Protein AF-A0A4Q2VXV8-F1 (afdb_monomer)

pLDDT: mean 82.78, std 14.24, range [31.66, 98.5]

Radius of gyration: 20.27 Å; Cα contacts (8 Å, |Δi|>4): 472; chains: 1; bounding box: 59×53×44 Å

Nearest PDB structures (foldseek):
  9eto-assembly2_B  TM=6.816E-01  e=1.441E-10  Psilocybe cubensis
  2pup-assembly1_B  TM=4.880E-01  e=2.681E-06  Bacillus subtilis
  4ww5-assembly1_A  TM=6.107E-01  e=2.032E-04  Saccharomyces cerevisiae S288C
  6fuc-assembly1_A  TM=4.854E-01  e=1.548E-03  Streptomyces rimosus
  6fux-assembly1_A  TM=4.359E-01  e=7.290E-03  Streptomyces rimosus subsp. rimosus ATCC 10970

Foldseek 3Di:
DDDPDPPVVVVVQVVCPPHQQNFPDWAWDDDDPPDTDIDGHGPDDADDDDDDALLQVVLQVQLVVQADDDDPPAQFAEGEGAWHWGDADPVSRDTDTHDDPQKDFQLVLLVVQQAPPGPPVCLSVLLSLLLRQLLRLLVCQVVQVPVPVSQVSQQPPVVLVVVLLCVQQVVLLVLCVVCVVVCVVCNVVSVVVSVVQVVQVVVLVQWTWDLSQQASRQKMWHSDDRDTPDNTYIHRHDSSSTHTDHSLNNLLRHLLRLVCCCPVRVRCSSVSSNNSSDVNNPDDDPVSVVSSVSSNVSVVSD

Sequence (302 aa):
MASTHPDFDSKVQKALEGTKFQVSKLEKITGGSVNWIYKAELVRPLYNGEEETIEIESLKILSAVSSFSNQPSDTHNFVVRTPKFYHFDQDSSTQVLEFLSDGIHLKDYAIKNYGPPTPESFQPQCHELGKALGSWLRDFVAWSAQQIKHRELVAQNEFGQAVRHMLNYGWLHERTKEYPGILNDVEDILTQVEQLAASEKENTDELQIIHGDFWTGNVVLPNAAINEGTKIPVFVVDWEMTQLGLPSVDFGEMIAEMYALWLYKSIDAGLWMMEGFIEGYGHISEEIAFRTAIHVERILFA

Structure (mmCIF, N/CA/C/O backbone):
data_AF-A0A4Q2VXV8-F1
#
_entry.id   AF-A0A4Q2VXV8-F1
#
loop_
_atom_site.group_PDB
_atom_site.id
_atom_site.type_symbol
_atom_site.label_atom_id
_atom_site.label_alt_id
_atom_site.label_comp_id
_atom_site.label_asym_id
_atom_site.label_entity_id
_atom_site.label_seq_id
_atom_site.pdbx_PDB_ins_code
_atom_site.Cartn_x
_atom_site.Cartn_y
_atom_site.Cartn_z
_atom_site.occupancy
_atom_site.B_iso_or_equiv
_atom_site.auth_seq_id
_atom_site.auth_comp_id
_atom_site.auth_asym_id
_atom_site.auth_atom_id
_atom_site.pdbx_PDB_model_num
ATOM 1 N N . MET A 1 1 ? 1.354 -35.434 20.306 1.00 34.47 1 MET A N 1
ATOM 2 C CA . MET A 1 1 ? 0.412 -34.544 21.015 1.00 34.47 1 MET A CA 1
ATOM 3 C C . MET A 1 1 ? -0.484 -33.934 19.957 1.00 34.47 1 MET A C 1
ATOM 5 O O . MET A 1 1 ? 0.048 -33.353 19.023 1.00 34.47 1 MET A O 1
ATOM 9 N N . ALA A 1 2 ? -1.791 -34.186 20.022 1.00 31.66 2 ALA A N 1
ATOM 10 C CA . ALA A 1 2 ? -2.754 -33.623 19.079 1.00 31.66 2 ALA A CA 1
ATOM 11 C C . ALA A 1 2 ? -2.815 -32.103 19.283 1.00 31.66 2 ALA A C 1
ATOM 13 O O . ALA A 1 2 ? -2.932 -31.658 20.426 1.00 31.66 2 ALA A O 1
ATOM 14 N N . SER A 1 3 ? -2.672 -31.322 18.211 1.00 33.84 3 SER A N 1
ATOM 15 C CA . SER A 1 3 ? -2.774 -29.868 18.294 1.00 33.84 3 SER A CA 1
ATOM 16 C C . SER A 1 3 ? -4.220 -29.490 18.603 1.00 33.84 3 SER A C 1
ATOM 18 O O . SER A 1 3 ? -5.151 -29.784 17.858 1.00 33.84 3 SER A O 1
ATOM 20 N N . THR A 1 4 ? -4.423 -28.853 19.749 1.00 36.12 4 THR A N 1
ATOM 21 C CA . THR A 1 4 ? -5.674 -28.189 20.106 1.00 36.12 4 THR A CA 1
ATOM 22 C C . THR A 1 4 ? -5.738 -26.856 19.367 1.00 36.12 4 THR A C 1
ATOM 24 O O . THR A 1 4 ? -5.577 -25.802 19.977 1.00 36.12 4 THR A O 1
ATOM 27 N N . HIS A 1 5 ? -5.916 -26.884 18.046 1.00 47.00 5 HIS A N 1
ATOM 28 C CA . HIS A 1 5 ? -6.393 -25.692 17.351 1.00 47.00 5 HIS A CA 1
ATOM 29 C C . HIS A 1 5 ? -7.906 -25.604 17.574 1.00 47.00 5 HIS A C 1
ATOM 31 O O . HIS A 1 5 ? -8.607 -26.589 17.330 1.00 47.00 5 HIS A O 1
ATOM 37 N N . PRO A 1 6 ? -8.433 -24.474 18.076 1.00 54.84 6 PRO A N 1
ATOM 38 C CA . PRO A 1 6 ? -9.864 -24.220 18.039 1.00 54.84 6 PRO A CA 1
ATOM 39 C C . PRO A 1 6 ? -10.362 -24.393 16.601 1.00 54.84 6 PRO A C 1
ATOM 41 O O . PRO A 1 6 ? -9.722 -23.904 15.672 1.00 54.84 6 PRO A O 1
ATOM 44 N N . ASP A 1 7 ? -11.489 -25.076 16.416 1.00 71.81 7 ASP A N 1
ATOM 45 C CA . ASP A 1 7 ? -12.156 -25.175 15.115 1.00 71.81 7 ASP A CA 1
ATOM 46 C C . ASP A 1 7 ? -12.793 -23.815 14.778 1.00 71.81 7 ASP A C 1
ATOM 48 O O . ASP A 1 7 ? -13.968 -23.555 15.051 1.00 71.81 7 ASP A O 1
ATOM 52 N N . PHE A 1 8 ? -11.953 -22.888 14.312 1.00 69.50 8 PHE A N 1
ATOM 53 C CA . PHE A 1 8 ? -12.349 -21.537 13.926 1.00 69.50 8 PHE A CA 1
ATOM 54 C C . PHE A 1 8 ? -13.343 -21.566 12.764 1.00 69.50 8 PHE A C 1
ATOM 56 O O . PHE A 1 8 ? -14.277 -20.770 12.758 1.00 69.50 8 PHE A O 1
ATOM 63 N N . ASP A 1 9 ? -13.201 -22.524 11.849 1.00 73.06 9 ASP A N 1
ATOM 64 C CA . ASP A 1 9 ? -14.064 -22.660 10.679 1.00 73.06 9 ASP A CA 1
ATOM 65 C C . ASP A 1 9 ? -15.508 -22.989 11.121 1.00 73.06 9 ASP A C 1
ATOM 67 O O . ASP A 1 9 ? -16.458 -22.318 10.709 1.00 73.06 9 ASP A O 1
ATOM 71 N N . SER A 1 10 ? -15.684 -23.938 12.055 1.00 73.19 10 SER A N 1
ATOM 72 C CA . SER A 1 10 ? -17.001 -24.247 12.638 1.00 73.19 10 SER A CA 1
ATOM 73 C C . SER A 1 10 ? -17.584 -23.080 13.440 1.00 73.19 10 SER A C 1
ATOM 75 O O . SER A 1 10 ? -18.793 -22.845 13.392 1.00 73.19 10 SER A O 1
ATOM 77 N N . LYS A 1 11 ? -16.749 -22.309 14.151 1.00 75.81 11 LYS A N 1
ATOM 78 C CA . LYS A 1 11 ? -17.206 -21.119 14.889 1.00 75.81 11 LYS A CA 1
ATOM 79 C C . LYS A 1 11 ? -17.717 -20.024 13.960 1.00 75.81 11 LYS A C 1
ATOM 81 O O . LYS A 1 11 ? -18.783 -19.484 14.235 1.00 75.81 11 LYS A O 1
ATOM 86 N N . VAL A 1 12 ? -16.999 -19.731 12.875 1.00 72.94 12 VAL A N 1
ATOM 87 C CA . VAL A 1 12 ? -17.418 -18.737 11.877 1.00 72.94 12 VAL A CA 1
ATOM 88 C C . VAL A 1 12 ? -18.715 -19.187 11.214 1.00 72.94 12 VAL A C 1
ATOM 90 O O . VAL A 1 12 ? -19.680 -18.431 11.178 1.00 72.94 12 VAL A O 1
ATOM 93 N N . GLN A 1 13 ? -18.800 -20.443 10.768 1.00 75.94 13 GLN A N 1
ATOM 94 C CA . GLN A 1 13 ? -20.022 -20.947 10.143 1.00 75.94 13 GLN A CA 1
ATOM 95 C C . GLN A 1 13 ? -21.226 -20.883 11.093 1.00 75.94 13 GLN A C 1
ATOM 97 O O . GLN A 1 13 ? -22.297 -20.427 10.698 1.00 75.94 13 GLN A O 1
ATOM 102 N N . LYS A 1 14 ? -21.035 -21.258 12.361 1.00 78.38 14 LYS A N 1
ATOM 103 C CA . LYS A 1 14 ? -22.082 -21.197 13.384 1.00 78.38 14 LYS A CA 1
ATOM 104 C C . LYS A 1 14 ? -22.475 -19.766 13.761 1.00 78.38 14 LYS A C 1
ATOM 106 O O . LYS A 1 14 ? -23.643 -19.535 14.048 1.00 78.38 14 LYS A O 1
ATOM 111 N N . ALA A 1 15 ? -21.536 -18.819 13.758 1.00 73.38 15 ALA A N 1
ATOM 112 C CA . ALA A 1 15 ? -21.835 -17.403 13.979 1.00 73.38 15 ALA A CA 1
ATOM 113 C C . ALA A 1 15 ? -22.710 -16.829 12.853 1.00 73.38 15 ALA A C 1
ATOM 115 O O . ALA A 1 15 ? -23.581 -16.007 13.106 1.00 73.38 15 ALA A O 1
ATOM 116 N N . LEU A 1 16 ? -22.531 -17.313 11.620 1.00 72.00 16 LEU A N 1
ATOM 117 C CA . LEU A 1 16 ? -23.298 -16.856 10.461 1.00 72.00 16 LEU A CA 1
ATOM 118 C C . LEU A 1 16 ? -24.667 -17.555 10.332 1.00 72.00 16 LEU A C 1
ATOM 120 O O . LEU A 1 16 ? -25.572 -17.011 9.694 1.00 72.00 16 LEU A O 1
ATOM 124 N N . GLU A 1 17 ? -24.864 -18.734 10.929 1.00 79.25 17 GLU A N 1
ATOM 125 C CA . GLU A 1 17 ? -26.127 -19.484 10.880 1.00 79.25 17 GLU A CA 1
ATOM 126 C C . GLU A 1 17 ? -27.310 -18.715 11.490 1.00 79.25 17 GLU A C 1
ATOM 128 O O . GLU A 1 17 ? -27.251 -18.192 12.597 1.00 79.25 17 GLU A O 1
ATOM 133 N N . GLY A 1 18 ? -28.430 -18.658 10.760 1.00 69.25 18 GLY A N 1
ATOM 134 C CA . GLY A 1 18 ? -29.643 -17.963 11.207 1.00 69.25 18 GLY A CA 1
ATOM 135 C C . GLY A 1 18 ? -29.558 -16.432 11.174 1.00 69.25 18 GLY A C 1
ATOM 136 O O . GLY A 1 18 ? -30.573 -15.768 11.388 1.00 69.25 18 GLY A O 1
ATOM 137 N N . THR A 1 19 ? -28.391 -15.868 10.855 1.00 66.19 19 THR A N 1
ATOM 138 C CA . THR A 1 19 ? -28.212 -14.427 10.649 1.00 66.19 19 THR A CA 1
ATOM 139 C C . THR A 1 19 ? -28.609 -14.014 9.227 1.00 66.19 19 THR A C 1
ATOM 141 O O . THR A 1 19 ? -28.796 -14.844 8.331 1.00 66.19 19 THR A O 1
ATOM 144 N N . LYS A 1 20 ? -28.678 -12.700 8.971 1.00 62.00 20 LYS A N 1
ATOM 145 C CA . LYS A 1 20 ? -28.833 -12.163 7.606 1.00 62.00 20 LYS A CA 1
ATOM 146 C C . LYS A 1 20 ? -27.621 -12.457 6.695 1.00 62.00 20 LYS A C 1
ATOM 148 O O . LYS A 1 20 ? -27.738 -12.284 5.486 1.00 62.00 20 LYS A O 1
ATOM 153 N N . PHE A 1 21 ? -26.518 -12.963 7.257 1.00 64.38 21 PHE A N 1
ATOM 154 C CA . PHE A 1 21 ? -25.285 -13.389 6.580 1.00 64.38 21 PHE A CA 1
ATOM 155 C C . PHE A 1 21 ? -25.161 -14.901 6.455 1.00 64.38 21 PHE A C 1
ATOM 157 O O . PHE A 1 21 ? -24.075 -15.389 6.150 1.00 64.38 21 PHE A O 1
ATOM 164 N N . GLN A 1 22 ? -26.240 -15.651 6.703 1.00 75.88 22 GLN A N 1
ATOM 165 C CA . GLN A 1 22 ? -26.212 -17.098 6.560 1.00 75.88 22 GLN A CA 1
ATOM 166 C C . GLN A 1 22 ? -25.612 -17.479 5.209 1.00 75.88 22 GLN A C 1
ATOM 168 O O . GLN A 1 22 ? -26.055 -17.012 4.158 1.00 75.88 22 GLN A O 1
ATOM 173 N N . VAL A 1 23 ? -24.605 -18.342 5.264 1.00 75.25 23 VAL A N 1
ATOM 174 C CA . VAL A 1 23 ? -23.842 -18.774 4.100 1.00 75.25 23 VAL A CA 1
ATOM 175 C C . VAL A 1 23 ? -24.378 -20.100 3.574 1.00 75.25 23 VAL A C 1
ATOM 177 O O . VAL A 1 23 ? -24.632 -21.028 4.340 1.00 75.25 23 VAL A O 1
ATOM 180 N N . SER A 1 24 ? -24.558 -20.201 2.258 1.00 78.50 24 SER A N 1
ATOM 181 C CA . SER A 1 24 ? -24.770 -21.480 1.571 1.00 78.50 24 SER A CA 1
ATOM 182 C C . SER A 1 24 ? -23.451 -22.215 1.352 1.00 78.50 24 SER A C 1
ATOM 184 O O . SER A 1 24 ? -23.436 -23.441 1.258 1.00 78.50 24 SER A O 1
ATOM 186 N N . LYS A 1 25 ? -22.346 -21.464 1.275 1.00 78.19 25 LYS A N 1
ATOM 187 C CA . LYS A 1 25 ? -20.987 -21.980 1.132 1.00 78.19 25 LYS A CA 1
ATOM 188 C C . LYS A 1 25 ? -19.996 -21.024 1.799 1.00 78.19 25 LYS A C 1
ATOM 190 O O . LYS A 1 25 ? -20.081 -19.815 1.595 1.00 78.19 25 LYS A O 1
ATOM 195 N N . LEU A 1 26 ? -19.057 -21.580 2.561 1.00 79.69 26 LEU A N 1
ATOM 196 C CA . LEU A 1 26 ? -17.935 -20.866 3.164 1.00 79.69 26 LEU A CA 1
ATOM 197 C C . LEU A 1 26 ? -16.642 -21.581 2.765 1.00 79.69 26 LEU A C 1
ATOM 199 O O . LEU A 1 26 ? -16.511 -22.784 2.974 1.00 79.69 26 LEU A O 1
ATOM 203 N N . GLU A 1 27 ? -15.709 -20.861 2.157 1.00 79.94 27 GLU A N 1
ATOM 204 C CA . GLU A 1 27 ? -14.441 -21.409 1.678 1.00 79.94 27 GLU A CA 1
ATOM 205 C C . GLU A 1 27 ? -13.291 -20.564 2.219 1.00 79.94 27 GLU A C 1
ATOM 207 O O . GLU A 1 27 ? -13.224 -19.363 1.970 1.00 79.94 27 GLU A O 1
ATOM 212 N N . LYS A 1 28 ? -12.395 -21.174 2.993 1.00 78.62 28 LYS A N 1
ATOM 213 C CA . LYS A 1 28 ? -11.234 -20.486 3.557 1.00 78.62 28 LYS A CA 1
ATOM 214 C C . LYS A 1 28 ? -10.254 -20.123 2.442 1.00 78.62 28 LYS A C 1
ATOM 216 O O . LYS A 1 28 ? -9.806 -21.008 1.720 1.00 78.62 28 LYS A O 1
ATOM 221 N N . ILE A 1 29 ? -9.923 -18.839 2.320 1.00 72.88 29 ILE A N 1
ATOM 222 C CA . ILE A 1 29 ? -8.944 -18.342 1.344 1.00 72.88 29 ILE A CA 1
ATOM 223 C C . ILE A 1 29 ? -7.555 -18.336 1.988 1.00 72.88 29 ILE A C 1
ATOM 225 O O . ILE A 1 29 ? -6.630 -18.953 1.466 1.00 72.88 29 ILE A O 1
ATOM 229 N N . THR A 1 30 ? -7.406 -17.671 3.138 1.00 70.00 30 THR A N 1
ATOM 230 C CA . THR A 1 30 ? -6.129 -17.576 3.864 1.00 70.00 30 THR A CA 1
ATOM 231 C C . THR A 1 30 ? -6.349 -17.614 5.380 1.00 70.00 30 THR A C 1
ATOM 233 O O . THR A 1 30 ? -7.447 -17.365 5.885 1.00 70.00 30 THR A O 1
ATOM 236 N N . GLY A 1 31 ? -5.292 -17.943 6.121 1.00 54.56 31 GLY A N 1
ATOM 237 C CA . GLY A 1 31 ? -5.170 -17.645 7.544 1.00 54.56 31 GLY A CA 1
ATOM 238 C C . GLY A 1 31 ? -3.823 -16.986 7.771 1.00 54.56 31 GLY A C 1
ATOM 239 O O . GLY A 1 31 ? -2.809 -17.680 7.723 1.00 54.56 31 GLY A O 1
ATOM 240 N N . GLY A 1 32 ? -3.817 -15.665 7.924 1.00 53.28 32 GLY A N 1
ATOM 241 C CA . GLY A 1 32 ? -2.618 -14.895 8.226 1.00 53.28 32 GLY A CA 1
ATOM 242 C C . GLY A 1 32 ? -2.211 -15.020 9.694 1.00 53.28 32 GLY A C 1
ATOM 243 O O . GLY A 1 32 ? -2.718 -15.857 10.442 1.00 53.28 32 GLY A O 1
ATOM 244 N N . SER A 1 33 ? -1.290 -14.154 10.111 1.00 51.84 33 SER A N 1
ATOM 245 C CA . SER A 1 33 ? -0.789 -14.086 11.490 1.00 51.84 33 SER A CA 1
ATOM 246 C C . SER A 1 33 ? -1.844 -13.581 12.484 1.00 51.84 33 SER A C 1
ATOM 248 O O . SER A 1 33 ? -1.764 -13.906 13.667 1.00 51.84 33 SER A O 1
ATOM 250 N N . VAL A 1 34 ? -2.809 -12.783 12.003 1.00 49.50 34 VAL A N 1
ATOM 251 C CA . VAL A 1 34 ? -3.790 -12.052 12.826 1.00 49.50 34 VAL A CA 1
ATOM 252 C C . VAL A 1 34 ? -5.238 -12.341 12.399 1.00 49.50 34 VAL A C 1
ATOM 254 O O . VAL A 1 34 ? -6.077 -12.569 13.266 1.00 49.50 34 VAL A O 1
ATOM 257 N N . ASN A 1 35 ? -5.516 -12.445 11.089 1.00 60.22 35 ASN A N 1
ATOM 258 C CA . ASN A 1 35 ? -6.872 -12.617 10.544 1.00 60.22 35 ASN A CA 1
ATOM 259 C C . ASN A 1 35 ? -7.031 -13.874 9.667 1.00 60.22 35 ASN A C 1
ATOM 261 O O . ASN A 1 35 ? -6.089 -14.340 9.020 1.00 60.22 35 ASN A O 1
ATOM 265 N N . TRP A 1 36 ? -8.260 -14.401 9.596 1.00 68.25 36 TRP A N 1
ATOM 266 C CA . TRP A 1 36 ? -8.659 -15.454 8.653 1.00 68.25 36 TRP A CA 1
ATOM 267 C C . TRP A 1 36 ? -9.650 -14.906 7.633 1.00 68.25 36 TRP A C 1
ATOM 269 O O . TRP A 1 36 ? -10.662 -14.318 8.005 1.00 68.25 36 TRP A O 1
ATOM 279 N N . ILE A 1 37 ? -9.385 -15.154 6.351 1.00 72.50 37 ILE A N 1
ATOM 280 C CA . ILE A 1 37 ? -10.209 -14.656 5.249 1.00 72.50 37 ILE A CA 1
ATOM 281 C C . ILE A 1 37 ? -10.991 -15.820 4.646 1.00 72.50 37 ILE A C 1
ATOM 283 O O . ILE A 1 37 ? -10.417 -16.845 4.267 1.00 72.50 37 ILE A O 1
ATOM 287 N N . TYR A 1 38 ? -12.304 -15.638 4.505 1.00 74.75 38 TYR A N 1
ATOM 288 C CA . TYR A 1 38 ? -13.206 -16.612 3.898 1.00 74.75 38 TYR A CA 1
ATOM 289 C C . TYR A 1 38 ? -13.957 -15.997 2.719 1.00 74.75 38 TYR A C 1
ATOM 291 O O . TYR A 1 38 ? -14.408 -14.854 2.767 1.00 74.75 38 TYR A O 1
ATOM 299 N N . LYS A 1 39 ? -14.159 -16.794 1.673 1.00 75.00 39 LYS A N 1
ATOM 300 C CA . LYS A 1 39 ? -15.150 -16.548 0.632 1.00 75.00 39 LYS A CA 1
ATOM 301 C C . LYS A 1 39 ? -16.495 -17.075 1.114 1.00 75.00 39 LYS A C 1
ATOM 303 O O . LYS A 1 39 ? -16.637 -18.272 1.362 1.00 75.00 39 LYS A O 1
ATOM 308 N N . ALA A 1 40 ? -17.479 -16.193 1.209 1.00 73.94 40 ALA A N 1
ATOM 309 C CA . ALA A 1 40 ? -18.835 -16.528 1.617 1.00 73.94 40 ALA A CA 1
ATOM 310 C C . ALA A 1 40 ? -19.816 -16.342 0.451 1.00 73.94 40 ALA A C 1
ATOM 312 O O . ALA A 1 40 ? -19.850 -15.288 -0.182 1.00 73.94 40 ALA A O 1
ATOM 313 N N . GLU A 1 41 ? -20.646 -17.349 0.189 1.00 73.38 41 GLU A N 1
ATOM 314 C CA . GLU A 1 41 ? -21.837 -17.218 -0.654 1.00 73.38 41 GLU A CA 1
ATOM 315 C C . GLU A 1 41 ? -23.051 -17.077 0.262 1.00 73.38 41 GLU A C 1
ATOM 317 O O . GLU A 1 41 ? -23.371 -17.998 1.015 1.00 73.38 41 GLU A O 1
ATOM 322 N N . LEU A 1 42 ? -23.704 -15.914 0.243 1.00 69.31 42 LEU A N 1
ATOM 323 C CA . LEU A 1 42 ? -24.839 -15.629 1.121 1.00 69.31 42 LEU A CA 1
ATOM 324 C C . LEU A 1 42 ? -26.129 -16.272 0.598 1.00 69.31 42 LEU A C 1
ATOM 326 O O . LEU A 1 42 ? -26.429 -16.220 -0.593 1.00 69.31 42 LEU A O 1
ATOM 330 N N . VAL A 1 43 ? -26.953 -16.788 1.512 1.00 70.81 43 VAL A N 1
ATOM 331 C CA . VAL A 1 43 ? -28.297 -17.312 1.215 1.00 70.81 43 VAL A CA 1
ATOM 332 C C . VAL A 1 43 ? -29.262 -16.188 0.803 1.00 70.81 43 VAL A C 1
ATOM 334 O O . VAL A 1 43 ? -30.214 -16.436 0.061 1.00 70.81 43 VAL A O 1
ATOM 337 N N . ARG A 1 44 ? -29.047 -14.944 1.266 1.00 63.88 44 ARG A N 1
ATOM 338 C CA . ARG A 1 44 ? -29.853 -13.756 0.919 1.00 63.88 44 ARG A CA 1
ATOM 339 C C . ARG A 1 44 ? -28.961 -12.515 0.707 1.00 63.88 44 ARG A C 1
ATOM 341 O O . ARG A 1 44 ? -28.004 -12.349 1.456 1.00 63.88 44 ARG A O 1
ATOM 348 N N . PRO A 1 45 ? -29.265 -11.629 -0.264 1.00 52.00 45 PRO A N 1
ATOM 349 C CA . PRO A 1 45 ? -28.553 -10.360 -0.444 1.00 52.00 45 PRO A CA 1
ATOM 350 C C . PRO A 1 45 ? -28.864 -9.349 0.678 1.00 52.00 45 PRO A C 1
ATOM 352 O O . PRO A 1 45 ? -29.959 -9.349 1.242 1.00 52.00 45 PRO A O 1
ATOM 355 N N . LEU A 1 46 ? -27.886 -8.498 1.002 1.00 54.19 46 LEU A N 1
ATOM 356 C CA . LEU A 1 46 ? -27.852 -7.680 2.222 1.00 54.19 46 LEU A CA 1
ATOM 357 C C . LEU A 1 46 ? -28.505 -6.295 2.081 1.00 54.19 46 LEU A C 1
ATOM 359 O O . LEU A 1 46 ? -28.455 -5.680 1.019 1.00 54.19 46 LEU A O 1
ATOM 363 N N . TYR A 1 47 ? -29.043 -5.792 3.201 1.00 44.75 47 TYR A N 1
ATOM 364 C CA . TYR A 1 47 ? -29.395 -4.385 3.438 1.00 44.75 47 TYR A CA 1
ATOM 365 C C . TYR A 1 47 ? -28.809 -3.915 4.786 1.00 44.75 47 TYR A C 1
ATOM 367 O O . TYR A 1 47 ? -28.791 -4.669 5.765 1.00 44.75 47 TYR A O 1
ATOM 375 N N . ASN A 1 48 ? -28.309 -2.676 4.793 1.00 41.88 48 ASN A N 1
ATOM 376 C CA . ASN A 1 48 ? -27.364 -2.119 5.770 1.00 41.88 48 ASN A CA 1
ATOM 377 C C . ASN A 1 48 ? -27.934 -1.881 7.182 1.00 41.88 48 ASN A C 1
ATOM 379 O O . ASN A 1 48 ? -29.099 -1.516 7.333 1.00 41.88 48 ASN A O 1
ATOM 383 N N . GLY A 1 49 ? -27.050 -1.981 8.186 1.00 38.94 49 GLY A N 1
ATOM 384 C CA . GLY A 1 49 ? -27.196 -1.378 9.521 1.00 38.94 49 GLY A CA 1
ATOM 385 C C . GLY A 1 49 ? -26.668 -2.260 10.660 1.00 38.94 49 GLY A C 1
ATOM 386 O O . GLY A 1 49 ? -27.171 -3.378 10.808 1.00 38.94 49 GLY A O 1
ATOM 387 N N . GLU A 1 50 ? -25.630 -1.795 11.374 1.00 38.12 50 GLU A N 1
ATOM 388 C CA . GLU A 1 50 ? -25.561 -1.488 12.829 1.00 38.12 50 GLU A CA 1
ATOM 389 C C . GLU A 1 50 ? -24.158 -0.909 13.198 1.00 38.12 50 GLU A C 1
ATOM 391 O O . GLU A 1 50 ? -23.407 -0.589 12.275 1.00 38.12 50 GLU A O 1
ATOM 396 N N . GLU A 1 51 ? -23.890 -0.610 14.482 1.00 42.88 51 GLU A N 1
ATOM 397 C CA . GLU A 1 51 ? -22.761 0.186 15.045 1.00 42.88 51 GLU A CA 1
ATOM 398 C C . GLU A 1 51 ? -21.468 -0.625 15.294 1.00 42.88 51 GLU A C 1
ATOM 400 O O . GLU A 1 51 ? -21.527 -1.809 15.616 1.00 42.88 51 GLU A O 1
ATOM 405 N N . GLU A 1 52 ? -20.293 -0.002 15.102 1.00 50.44 52 GLU A N 1
ATOM 406 C CA . GLU A 1 52 ? -19.076 -0.710 14.662 1.00 50.44 52 GLU A CA 1
ATOM 407 C C . GLU A 1 52 ? -17.738 -0.127 15.201 1.00 50.44 52 GLU A C 1
ATOM 409 O O . GLU A 1 52 ? -17.677 0.976 15.741 1.00 50.44 52 GLU A O 1
ATOM 414 N N . THR A 1 53 ? -16.646 -0.894 15.065 1.00 60.72 53 THR A N 1
ATOM 415 C CA . THR A 1 53 ? -15.250 -0.531 15.407 1.00 60.72 53 THR A CA 1
ATOM 416 C C . THR A 1 53 ? -14.590 0.431 14.391 1.00 60.72 53 THR A C 1
ATOM 418 O O . THR A 1 53 ? -15.107 0.667 13.299 1.00 60.72 53 THR A O 1
ATOM 421 N N . ILE A 1 54 ? -13.424 1.000 14.743 1.00 58.81 54 ILE A N 1
ATOM 422 C CA . ILE A 1 54 ? -12.749 2.104 14.016 1.00 58.81 54 ILE A CA 1
ATOM 423 C C . ILE A 1 54 ? -12.381 1.766 12.560 1.00 58.81 54 ILE A C 1
ATOM 425 O O . ILE A 1 54 ? -12.586 2.593 11.664 1.00 58.81 54 ILE A O 1
ATOM 429 N N . GLU A 1 55 ? -11.845 0.567 12.312 1.00 68.25 55 GLU A N 1
ATOM 430 C CA . GLU A 1 55 ? -11.527 0.100 10.953 1.00 68.25 55 GLU A CA 1
ATOM 431 C C . GLU A 1 55 ? -12.779 0.121 10.070 1.00 68.25 55 GLU A C 1
ATOM 433 O O . GLU A 1 55 ? -12.753 0.537 8.914 1.00 68.25 55 GLU A O 1
ATOM 438 N 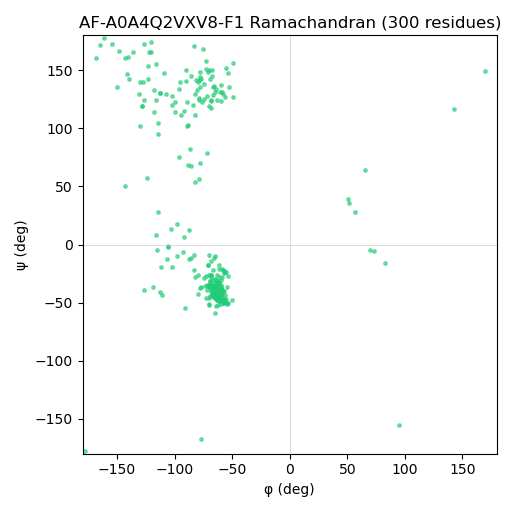N . ILE A 1 56 ? -13.910 -0.271 10.636 1.00 67.88 56 ILE A N 1
ATOM 439 C CA . ILE A 1 56 ? -15.113 -0.536 9.871 1.00 67.88 56 ILE A CA 1
ATOM 440 C C . ILE A 1 56 ? -15.840 0.748 9.518 1.00 67.88 56 ILE A C 1
ATOM 442 O O . ILE A 1 56 ? -16.255 0.936 8.378 1.00 67.88 56 ILE A O 1
ATOM 446 N N . GLU A 1 57 ? -15.946 1.668 10.469 1.00 67.88 57 GLU A N 1
ATOM 447 C CA . GLU A 1 57 ? -16.472 2.996 10.186 1.00 67.88 57 GLU A CA 1
ATOM 448 C C . GLU A 1 57 ? -15.577 3.718 9.157 1.00 67.88 57 GLU A C 1
ATOM 450 O O . GLU A 1 57 ? -16.090 4.384 8.257 1.00 67.88 57 GLU A O 1
ATOM 455 N N . SER A 1 58 ? -14.256 3.481 9.168 1.00 69.06 58 SER A N 1
ATOM 456 C CA . SER A 1 58 ? -13.368 3.943 8.089 1.00 69.06 58 SER A CA 1
ATOM 457 C C . SER A 1 58 ? -13.722 3.306 6.739 1.00 69.06 58 SER A C 1
ATOM 459 O O . SER A 1 58 ? -13.888 4.017 5.746 1.00 69.06 58 SER A O 1
ATOM 461 N N . LEU A 1 59 ? -13.923 1.986 6.695 1.00 74.25 59 LEU A N 1
ATOM 462 C CA . LEU A 1 59 ? -14.328 1.255 5.490 1.00 74.25 59 LEU A CA 1
ATOM 463 C C . LEU A 1 59 ? -15.713 1.674 4.972 1.00 74.25 59 LEU A C 1
ATOM 465 O O . LEU A 1 59 ? -15.899 1.799 3.761 1.00 74.25 59 LEU A O 1
ATOM 469 N N . LYS A 1 60 ? -16.687 1.948 5.845 1.00 72.75 60 LYS A N 1
ATOM 470 C CA . LYS A 1 60 ? -18.005 2.495 5.480 1.00 72.75 60 LYS A CA 1
ATOM 471 C C . LYS A 1 60 ? -17.861 3.826 4.755 1.00 72.75 60 LYS A C 1
ATOM 473 O O . LYS A 1 60 ? -18.422 3.991 3.671 1.00 72.75 60 LYS A O 1
ATOM 478 N N . ILE A 1 61 ? -17.094 4.756 5.324 1.00 74.00 61 ILE A N 1
ATOM 479 C CA . ILE A 1 61 ? -16.892 6.085 4.737 1.00 74.00 61 ILE A CA 1
ATOM 480 C C . ILE A 1 61 ? -16.147 5.955 3.398 1.00 74.00 61 ILE A C 1
ATOM 482 O O . ILE A 1 61 ? -16.567 6.545 2.402 1.00 74.00 61 ILE A O 1
ATOM 486 N N . LEU A 1 62 ? -15.099 5.128 3.340 1.00 73.56 62 LEU A N 1
ATOM 487 C CA . LEU A 1 62 ? -14.300 4.920 2.130 1.00 73.56 62 LEU A CA 1
ATOM 488 C C . LEU A 1 62 ? -15.070 4.209 1.017 1.00 73.56 62 LEU A C 1
ATOM 490 O O . LEU A 1 62 ? -14.971 4.590 -0.145 1.00 73.56 62 LEU A O 1
ATOM 494 N N . SER A 1 63 ? -15.888 3.214 1.355 1.00 72.44 63 SER A N 1
ATOM 495 C CA . SER A 1 63 ? -16.696 2.472 0.381 1.00 72.44 63 SER A CA 1
ATOM 496 C C . SER A 1 63 ? -17.786 3.311 -0.290 1.00 72.44 63 SER A C 1
ATOM 498 O O . SER A 1 63 ? -18.235 2.970 -1.389 1.00 72.44 63 SER A O 1
ATOM 500 N N . ALA A 1 64 ? -18.205 4.416 0.337 1.00 69.12 64 ALA A N 1
ATOM 501 C CA . ALA A 1 64 ? -19.108 5.388 -0.272 1.00 69.12 64 ALA A CA 1
ATOM 502 C C . ALA A 1 64 ? -18.426 6.202 -1.389 1.00 69.12 64 ALA A C 1
ATOM 504 O O . ALA A 1 64 ? -19.112 6.777 -2.238 1.00 69.12 64 ALA A O 1
ATOM 505 N N . VAL A 1 65 ? -17.089 6.220 -1.431 1.00 72.56 65 VAL A N 1
ATOM 506 C CA . VAL A 1 65 ? -16.305 6.840 -2.499 1.00 72.56 65 VAL A CA 1
ATOM 507 C C . VAL A 1 65 ? -16.077 5.805 -3.602 1.00 72.56 65 VAL A C 1
ATOM 509 O O . VAL A 1 65 ? -15.257 4.899 -3.492 1.00 72.56 65 VAL A O 1
ATOM 512 N N . SER A 1 66 ? -16.830 5.922 -4.699 1.00 56.56 66 SER A N 1
ATOM 513 C CA . SER A 1 66 ? -16.837 4.921 -5.778 1.00 56.56 66 SER A CA 1
ATOM 514 C C . SER A 1 66 ? -15.486 4.720 -6.478 1.00 56.56 66 SER A C 1
ATOM 516 O O . SER A 1 66 ? -15.258 3.646 -7.032 1.00 56.56 66 SER A O 1
ATOM 518 N N . SER A 1 67 ? -14.644 5.757 -6.492 1.00 64.88 67 SER A N 1
ATOM 519 C CA . SER A 1 67 ? -13.253 5.805 -6.974 1.00 64.88 67 SER A CA 1
ATOM 520 C C . SER A 1 67 ? -12.812 7.270 -7.020 1.00 64.88 67 SER A C 1
ATOM 522 O O . SER A 1 67 ? -13.639 8.134 -7.331 1.00 64.88 67 SER A O 1
ATOM 524 N N . PHE A 1 68 ? -11.528 7.549 -6.811 1.00 66.88 68 PHE A N 1
ATOM 525 C CA . PHE A 1 68 ? -10.945 8.832 -7.218 1.00 66.88 68 PHE A CA 1
ATOM 526 C C . PHE A 1 68 ? -10.686 8.797 -8.738 1.00 66.88 68 PHE A C 1
ATOM 528 O O . PHE A 1 68 ? -10.493 7.723 -9.308 1.00 66.88 68 PHE A O 1
ATOM 535 N N . SER A 1 69 ? -10.860 9.919 -9.438 1.00 53.97 69 SER A N 1
ATOM 536 C CA . SER A 1 69 ? -10.988 9.938 -10.906 1.00 53.97 69 SER A CA 1
ATOM 537 C C . SER A 1 69 ? -9.715 9.506 -11.640 1.00 53.97 69 SER A C 1
ATOM 539 O O . SER A 1 69 ? -8.633 10.000 -11.336 1.00 53.97 69 SER A O 1
ATOM 541 N N . ASN A 1 70 ? -9.870 8.679 -12.677 1.00 55.91 70 ASN A N 1
ATOM 542 C CA . ASN A 1 70 ? -8.783 8.317 -13.592 1.00 55.91 70 ASN A CA 1
ATOM 543 C C . ASN A 1 70 ? -8.406 9.477 -14.519 1.00 55.91 70 ASN A C 1
ATOM 545 O O . ASN A 1 70 ? -9.257 10.293 -14.889 1.00 55.91 70 ASN A O 1
ATOM 549 N N . GLN A 1 71 ? -7.141 9.512 -14.941 1.00 59.91 71 GLN A N 1
ATOM 550 C CA . GLN A 1 71 ? -6.674 10.482 -15.925 1.00 59.91 71 GLN A CA 1
ATOM 551 C C . GLN A 1 71 ? -7.177 10.103 -17.334 1.00 59.91 71 GLN A C 1
ATOM 553 O O . GLN A 1 71 ? -7.143 8.929 -17.699 1.00 59.91 71 GLN A O 1
ATOM 558 N N . PRO A 1 72 ? -7.638 11.062 -18.164 1.00 57.75 72 PRO A N 1
ATOM 559 C CA . PRO A 1 72 ? -8.251 10.765 -19.466 1.00 57.75 72 PRO A CA 1
ATOM 560 C C . PRO A 1 72 ? -7.321 10.148 -20.525 1.00 57.75 72 PRO A C 1
ATOM 562 O O . PRO A 1 72 ? -7.806 9.750 -21.581 1.00 57.75 72 PRO A O 1
ATOM 565 N N . SER A 1 73 ? -6.005 10.149 -20.297 1.00 67.31 73 SER A N 1
ATOM 566 C CA . SER A 1 73 ? -4.983 9.775 -21.285 1.00 67.31 73 SER A CA 1
ATOM 567 C C . SER A 1 73 ? -4.461 8.344 -21.168 1.00 67.31 73 SER A C 1
ATOM 569 O O . SER A 1 73 ? -3.722 7.924 -22.053 1.00 67.31 73 SER A O 1
ATOM 571 N N . ASP A 1 74 ? -4.792 7.624 -20.096 1.00 79.62 74 ASP A N 1
ATOM 572 C CA . ASP A 1 74 ? -4.213 6.306 -19.822 1.00 79.62 74 ASP A CA 1
ATOM 573 C C . ASP A 1 74 ? -4.899 5.220 -20.674 1.00 79.62 74 ASP A C 1
ATOM 575 O O . ASP A 1 74 ? -6.117 5.233 -20.884 1.00 79.62 74 ASP A O 1
ATOM 579 N N . THR A 1 75 ? -4.110 4.279 -21.195 1.00 81.25 75 THR A N 1
ATOM 580 C CA . THR A 1 75 ? -4.579 3.211 -22.100 1.00 81.25 75 THR A CA 1
ATOM 581 C C . THR A 1 75 ? -5.193 2.021 -21.353 1.00 81.25 75 THR A C 1
ATOM 583 O O . THR A 1 75 ? -6.107 1.356 -21.859 1.00 81.25 75 THR A O 1
ATOM 586 N N . HIS A 1 76 ? -4.752 1.788 -20.117 1.00 86.12 76 HIS A N 1
ATOM 587 C CA . HIS A 1 76 ? -5.264 0.802 -19.177 1.00 86.12 76 HIS A CA 1
ATOM 588 C C . HIS A 1 76 ? -6.140 1.497 -18.136 1.00 86.12 76 HIS A C 1
ATOM 590 O O . HIS A 1 76 ? -5.713 2.363 -17.375 1.00 86.12 76 HIS A O 1
ATOM 596 N N . ASN A 1 77 ? -7.406 1.093 -18.067 1.00 89.19 77 ASN A N 1
ATOM 597 C CA . ASN A 1 77 ? -8.391 1.736 -17.206 1.00 89.19 77 ASN A CA 1
ATOM 598 C C . ASN A 1 77 ? -8.393 1.098 -15.806 1.00 89.19 77 ASN A C 1
ATOM 600 O O . ASN A 1 77 ? -9.349 0.411 -15.425 1.00 89.19 77 ASN A O 1
ATOM 604 N N . PHE A 1 78 ? -7.307 1.294 -15.053 1.00 93.69 78 PHE A N 1
ATOM 605 C CA . PHE A 1 78 ? -7.213 0.877 -13.651 1.00 93.69 78 PHE A CA 1
ATOM 606 C C . PHE A 1 78 ? -8.145 1.715 -12.785 1.00 93.69 78 PHE A C 1
ATOM 608 O O . PHE A 1 78 ? -8.058 2.932 -12.783 1.00 93.69 78 PHE A O 1
ATOM 615 N N . VAL A 1 79 ? -9.042 1.084 -12.033 1.00 93.25 79 VAL A N 1
ATOM 616 C CA . VAL A 1 79 ? -9.965 1.779 -11.127 1.00 93.25 79 VAL A CA 1
ATOM 617 C C . VAL A 1 79 ? -9.626 1.385 -9.702 1.00 93.25 79 VAL A C 1
ATOM 619 O O . VAL A 1 79 ? -10.086 0.347 -9.219 1.00 93.25 79 VAL A O 1
ATOM 622 N N . VAL A 1 80 ? -8.809 2.222 -9.062 1.00 95.38 80 VAL A N 1
ATOM 623 C CA . VAL A 1 80 ? -8.351 2.034 -7.684 1.00 95.38 80 VAL A CA 1
ATOM 624 C C . VAL A 1 80 ? -9.409 2.539 -6.704 1.00 95.38 80 VAL A C 1
ATOM 626 O O . VAL A 1 80 ? -9.924 3.652 -6.846 1.00 95.38 80 VAL A O 1
ATOM 629 N N . ARG A 1 81 ? -9.765 1.709 -5.720 1.00 93.81 81 ARG A N 1
ATOM 630 C CA . ARG A 1 81 ? -10.714 2.045 -4.647 1.00 93.81 81 ARG A CA 1
ATOM 631 C C . ARG A 1 81 ? -10.627 1.057 -3.489 1.00 93.81 81 ARG A C 1
ATOM 633 O O . ARG A 1 81 ? -10.050 -0.012 -3.623 1.00 93.81 81 ARG A O 1
ATOM 640 N N . THR A 1 82 ? -11.304 1.356 -2.393 1.00 91.69 82 THR A N 1
ATOM 641 C CA . THR A 1 82 ? -11.576 0.378 -1.332 1.00 91.69 82 THR A CA 1
ATOM 642 C C . THR A 1 82 ? -12.730 -0.561 -1.753 1.00 91.69 82 THR A C 1
ATOM 644 O O . THR A 1 82 ? -13.621 -0.138 -2.510 1.00 91.69 82 THR A O 1
ATOM 647 N N . PRO A 1 83 ? -12.749 -1.841 -1.322 1.00 90.69 83 PRO A N 1
ATOM 648 C CA . PRO A 1 83 ? -13.912 -2.717 -1.478 1.00 90.69 83 PRO A CA 1
ATOM 649 C C . PRO A 1 83 ? -15.174 -2.105 -0.869 1.00 90.69 83 PRO A C 1
ATOM 651 O O . PRO A 1 83 ? -15.103 -1.360 0.110 1.00 90.69 83 PRO A O 1
ATOM 654 N N . LYS A 1 84 ? -16.356 -2.445 -1.398 1.00 85.00 84 LYS A N 1
ATOM 655 C CA . LYS A 1 84 ? -17.593 -2.054 -0.715 1.00 85.00 84 LYS A CA 1
ATOM 656 C C . LYS A 1 84 ? -17.697 -2.751 0.631 1.00 85.00 84 LYS A C 1
ATOM 658 O O . LYS A 1 84 ? -17.559 -3.968 0.708 1.00 85.00 84 LYS A O 1
ATOM 663 N N . PHE A 1 85 ? -17.999 -1.986 1.666 1.00 83.00 85 PHE A N 1
ATOM 664 C CA . PHE A 1 85 ? -18.345 -2.537 2.959 1.00 83.00 85 PHE A CA 1
ATOM 665 C C . PHE A 1 85 ? -19.815 -2.973 2.964 1.00 83.00 85 PHE A C 1
ATOM 667 O O . PHE A 1 85 ? -20.683 -2.217 2.519 1.00 83.00 85 PHE A O 1
ATOM 674 N N . TYR A 1 86 ? -20.104 -4.181 3.451 1.00 76.50 86 TYR A N 1
ATOM 675 C CA . TYR A 1 86 ? -21.477 -4.676 3.559 1.00 76.50 86 TYR A CA 1
ATOM 676 C C . TYR A 1 86 ? -21.958 -4.798 5.002 1.00 76.50 86 TYR A C 1
ATOM 678 O O . TYR A 1 86 ? -23.109 -4.451 5.279 1.00 76.50 86 TYR A O 1
ATOM 686 N N . HIS A 1 87 ? -21.126 -5.320 5.907 1.00 75.62 87 HIS A N 1
ATOM 687 C CA . HIS A 1 87 ? -21.500 -5.499 7.309 1.00 75.62 87 HIS A CA 1
ATOM 688 C C . HIS A 1 87 ? -20.325 -5.837 8.220 1.00 75.62 87 HIS A C 1
ATOM 690 O O . HIS A 1 87 ? -19.319 -6.380 7.770 1.00 75.62 87 HIS A O 1
ATOM 696 N N . PHE A 1 88 ? -20.525 -5.612 9.514 1.00 75.44 88 PHE A N 1
ATOM 697 C CA . PHE A 1 88 ? -19.720 -6.169 10.574 1.00 75.44 88 PHE A CA 1
ATOM 698 C C . PHE A 1 88 ? -20.576 -6.798 11.671 1.00 75.44 88 PHE A C 1
ATOM 700 O O . PHE A 1 88 ? -21.487 -6.159 12.195 1.00 75.44 88 PHE A O 1
ATOM 707 N N . ASP A 1 89 ? -20.242 -8.035 12.023 1.00 71.12 89 ASP A N 1
ATOM 708 C CA . ASP A 1 89 ? -20.793 -8.729 13.179 1.00 71.12 89 ASP A CA 1
ATOM 709 C C . ASP A 1 89 ? -19.862 -8.540 14.383 1.00 71.12 89 ASP A C 1
ATOM 711 O O . ASP A 1 89 ? -18.750 -9.074 14.414 1.00 71.12 89 ASP A O 1
ATOM 715 N N . GLN A 1 90 ? -20.330 -7.783 15.374 1.00 68.31 90 GLN A N 1
ATOM 716 C CA . GLN A 1 90 ? -19.564 -7.426 16.566 1.00 68.31 90 GLN A CA 1
ATOM 717 C C . GLN A 1 90 ? -19.283 -8.620 17.482 1.00 68.31 90 GLN A C 1
ATOM 719 O O . GLN A 1 90 ? -18.209 -8.676 18.079 1.00 68.31 90 GLN A O 1
ATOM 724 N N . ASP A 1 91 ? -20.204 -9.581 17.587 1.00 65.94 91 ASP A N 1
ATOM 725 C CA . ASP A 1 91 ? -20.052 -10.714 18.510 1.00 65.94 91 ASP A CA 1
ATOM 726 C C . ASP A 1 91 ? -18.931 -11.659 18.064 1.00 65.94 91 ASP A C 1
ATOM 728 O O . ASP A 1 91 ? -18.257 -12.285 18.889 1.00 65.94 91 ASP A O 1
ATOM 732 N N . SER A 1 92 ? -18.727 -11.763 16.750 1.00 65.31 92 SER A N 1
ATOM 733 C CA . SER A 1 92 ? -17.692 -12.602 16.148 1.00 65.31 92 SER A CA 1
ATOM 734 C C . SER A 1 92 ? -16.494 -11.818 15.606 1.00 65.31 92 SER A C 1
ATOM 736 O O . SER A 1 92 ? -15.546 -12.439 15.124 1.00 65.31 92 SER A O 1
ATOM 738 N N . SER A 1 93 ? -16.519 -10.484 15.690 1.00 67.38 93 SER A N 1
ATOM 739 C CA . SER A 1 93 ? -15.571 -9.577 15.031 1.00 67.38 93 SER A CA 1
ATOM 740 C C . SER A 1 93 ? -15.400 -9.868 13.532 1.00 67.38 93 SER A C 1
ATOM 742 O O . SER A 1 93 ? -14.291 -9.812 13.002 1.00 67.38 93 SER A O 1
ATOM 744 N N . THR A 1 94 ? -16.490 -10.199 12.834 1.00 70.19 94 THR A N 1
ATOM 745 C CA . THR A 1 94 ? -16.448 -10.607 11.420 1.00 70.19 94 THR A CA 1
ATOM 746 C C . THR A 1 94 ? -16.834 -9.457 10.502 1.00 70.19 94 THR A C 1
ATOM 748 O O . THR A 1 94 ? -17.953 -8.955 10.571 1.00 70.19 94 THR A O 1
ATOM 751 N N . GLN A 1 95 ? -15.948 -9.092 9.574 1.00 78.25 95 GLN A N 1
ATOM 752 C CA . GLN A 1 95 ? -16.231 -8.116 8.520 1.00 78.25 95 GLN A CA 1
ATOM 753 C C . GLN A 1 95 ? -16.672 -8.800 7.221 1.00 78.25 95 GLN A C 1
ATOM 755 O O . GLN A 1 95 ? -16.113 -9.815 6.805 1.00 78.25 95 GLN A O 1
ATOM 760 N N . VAL A 1 96 ? -17.663 -8.214 6.551 1.00 78.38 96 VAL A N 1
ATOM 761 C CA . VAL A 1 96 ? -18.192 -8.655 5.258 1.00 78.38 96 VAL A CA 1
ATOM 762 C C . VAL A 1 96 ? -17.970 -7.545 4.236 1.00 78.38 96 VAL A C 1
ATOM 764 O O . VAL A 1 96 ? -18.573 -6.473 4.315 1.00 78.38 96 VAL A O 1
ATOM 767 N N . LEU A 1 97 ? -17.116 -7.827 3.253 1.00 85.00 97 LEU A N 1
ATOM 768 C CA . LEU A 1 97 ? -16.672 -6.886 2.225 1.00 85.00 97 LEU A CA 1
ATOM 769 C C . LEU A 1 97 ? -16.988 -7.396 0.816 1.00 85.00 97 LEU A C 1
ATOM 771 O O . LEU A 1 97 ? -17.279 -8.574 0.594 1.00 85.00 97 LEU A O 1
ATOM 775 N N . GLU A 1 98 ? -16.907 -6.499 -0.161 1.00 87.44 98 GLU A N 1
ATOM 776 C CA . GLU A 1 98 ? -16.928 -6.841 -1.574 1.00 87.44 98 GLU A CA 1
ATOM 777 C C . GLU A 1 98 ? -15.782 -7.773 -1.935 1.00 87.44 98 GLU A C 1
ATOM 779 O O . GLU A 1 98 ? -14.606 -7.458 -1.775 1.00 87.44 98 GLU A O 1
ATOM 784 N N . PHE A 1 99 ? -16.157 -8.916 -2.494 1.00 85.06 99 PHE A N 1
ATOM 785 C CA . PHE A 1 99 ? -15.218 -9.910 -2.964 1.00 85.06 99 PHE A CA 1
ATOM 786 C C . PHE A 1 99 ? -14.842 -9.652 -4.427 1.00 85.06 99 PHE A C 1
ATOM 788 O O . PHE A 1 99 ? -15.711 -9.650 -5.306 1.00 85.06 99 PHE A O 1
ATOM 795 N N . LEU A 1 100 ? -13.546 -9.489 -4.704 1.00 89.31 100 LEU A N 1
ATOM 796 C CA . LEU A 1 100 ? -13.033 -9.509 -6.071 1.00 89.31 100 LEU A CA 1
ATOM 797 C C . LEU A 1 100 ? -12.844 -10.962 -6.519 1.00 89.31 100 LEU A C 1
ATOM 799 O O . LEU A 1 100 ? -11.983 -11.676 -6.006 1.00 89.31 100 LEU A O 1
ATOM 803 N N . SER A 1 101 ? -13.661 -11.404 -7.477 1.00 86.81 101 SER A N 1
ATOM 804 C CA . SER A 1 101 ? -13.566 -12.768 -8.013 1.00 86.81 101 SER A CA 1
ATOM 805 C C . SER A 1 101 ? -12.229 -12.986 -8.716 1.00 86.81 101 SER A C 1
ATOM 807 O O . SER A 1 101 ? -11.801 -12.137 -9.493 1.00 86.81 101 SER A O 1
ATOM 809 N N . ASP A 1 102 ? -11.584 -14.117 -8.420 1.00 88.38 102 ASP A N 1
ATOM 810 C CA . ASP A 1 102 ? -10.235 -14.463 -8.881 1.00 88.38 102 ASP A CA 1
ATOM 811 C C . ASP A 1 102 ? -9.197 -13.362 -8.602 1.00 88.38 102 ASP A C 1
ATOM 813 O O . ASP A 1 102 ? -8.297 -13.129 -9.404 1.00 88.38 102 ASP A O 1
ATOM 817 N N . GLY A 1 103 ? -9.325 -12.658 -7.472 1.00 93.62 103 GLY A N 1
ATOM 818 C CA . GLY A 1 103 ? -8.355 -11.659 -7.033 1.00 93.62 103 GLY A CA 1
ATOM 819 C C . GLY A 1 103 ? -7.003 -12.265 -6.639 1.00 93.62 103 GLY A C 1
ATOM 820 O O . GLY A 1 103 ? -6.919 -13.401 -6.172 1.00 93.62 103 GLY A O 1
ATOM 821 N N . ILE A 1 104 ? -5.940 -11.488 -6.816 1.00 96.69 104 ILE A N 1
ATOM 822 C CA . ILE A 1 104 ? -4.577 -11.787 -6.372 1.00 96.69 104 ILE A CA 1
ATOM 823 C C . ILE A 1 104 ? -3.931 -10.498 -5.857 1.00 96.69 104 ILE A C 1
ATOM 825 O O . ILE A 1 104 ? -4.225 -9.416 -6.366 1.00 96.69 104 ILE A O 1
ATOM 829 N N . HIS A 1 105 ? -3.071 -10.604 -4.846 1.00 97.12 105 HIS A N 1
ATOM 830 C CA . HIS A 1 105 ? -2.311 -9.465 -4.337 1.00 97.12 105 HIS A CA 1
ATOM 831 C C . HIS A 1 105 ? -1.298 -8.980 -5.384 1.00 97.12 105 HIS A C 1
ATOM 833 O O . HIS A 1 105 ? -0.731 -9.786 -6.124 1.00 97.12 105 HIS A O 1
ATOM 839 N N . LEU A 1 106 ? -1.047 -7.672 -5.462 1.00 98.06 106 LEU A N 1
ATOM 840 C CA . LEU A 1 106 ? -0.177 -7.069 -6.475 1.00 98.06 106 LEU A CA 1
ATOM 841 C C . LEU A 1 106 ? 1.245 -7.631 -6.415 1.00 98.06 106 LEU A C 1
ATOM 843 O O . LEU A 1 106 ? 1.828 -7.923 -7.460 1.00 98.06 106 LEU A O 1
ATOM 847 N N . LYS A 1 107 ? 1.775 -7.862 -5.210 1.00 96.75 107 LYS A N 1
ATOM 848 C CA . LYS A 1 107 ? 3.071 -8.527 -5.010 1.00 96.75 107 LYS A CA 1
ATOM 849 C C . LYS A 1 107 ? 3.130 -9.885 -5.712 1.00 96.75 107 LYS A C 1
ATOM 851 O O . LYS A 1 107 ? 4.036 -10.144 -6.505 1.00 96.75 107 LYS A O 1
ATOM 856 N N . ASP A 1 108 ? 2.129 -10.726 -5.467 1.00 96.94 108 ASP A N 1
ATOM 857 C CA . ASP A 1 108 ? 2.049 -12.068 -6.041 1.00 96.94 108 ASP A CA 1
ATOM 858 C C . ASP A 1 108 ? 1.772 -12.025 -7.545 1.00 96.94 108 ASP A C 1
ATOM 860 O O . ASP A 1 108 ? 2.336 -12.816 -8.301 1.00 96.94 108 ASP A O 1
ATOM 864 N N . TYR A 1 109 ? 0.953 -11.074 -8.005 1.00 97.56 109 TYR A N 1
ATOM 865 C CA . TYR A 1 109 ? 0.720 -10.843 -9.427 1.00 97.56 109 TYR A CA 1
ATOM 866 C C . TYR A 1 109 ? 2.022 -10.490 -10.146 1.00 97.56 109 TYR A C 1
ATOM 868 O O . TYR A 1 109 ? 2.304 -11.063 -11.200 1.00 97.56 109 TYR A O 1
ATOM 876 N N . ALA A 1 110 ? 2.824 -9.582 -9.585 1.00 97.00 110 ALA A N 1
ATOM 877 C CA . ALA A 1 110 ? 4.093 -9.174 -10.171 1.00 97.00 110 ALA A CA 1
ATOM 878 C C . ALA A 1 110 ? 5.077 -10.349 -10.242 1.00 97.00 110 ALA A C 1
ATOM 880 O O . ALA A 1 110 ? 5.633 -10.619 -11.305 1.00 97.00 110 ALA A O 1
ATOM 881 N N . ILE A 1 111 ? 5.218 -11.112 -9.153 1.00 96.31 111 ILE A N 1
ATOM 882 C CA . ILE A 1 111 ? 6.073 -12.309 -9.113 1.00 96.31 111 ILE A CA 1
ATOM 883 C C . ILE A 1 111 ? 5.614 -13.358 -10.133 1.00 96.31 111 ILE A C 1
ATOM 885 O O . ILE A 1 111 ? 6.440 -13.973 -10.808 1.00 96.31 111 ILE A O 1
ATOM 889 N N . LYS A 1 112 ? 4.300 -13.560 -10.264 1.00 96.19 112 LYS A N 1
ATOM 890 C CA . LYS A 1 112 ? 3.719 -14.556 -11.166 1.00 96.19 112 LYS A CA 1
ATOM 891 C C . LYS A 1 112 ? 3.835 -14.169 -12.644 1.00 96.19 112 LYS A C 1
ATOM 893 O O . LYS A 1 112 ? 4.045 -15.055 -13.469 1.00 96.19 112 LYS A O 1
ATOM 898 N N . ASN A 1 113 ? 3.652 -12.892 -12.988 1.00 96.12 113 ASN A N 1
ATOM 899 C CA . ASN A 1 113 ? 3.430 -12.465 -14.377 1.00 96.12 113 ASN A CA 1
ATOM 900 C C . ASN A 1 113 ? 4.580 -11.645 -14.986 1.00 96.12 113 ASN A C 1
ATOM 902 O O . ASN A 1 113 ? 4.676 -11.581 -16.209 1.00 96.12 113 ASN A O 1
ATOM 906 N N . TYR A 1 114 ? 5.460 -11.047 -14.177 1.00 95.00 114 TYR A N 1
ATOM 907 C CA . TYR A 1 114 ? 6.525 -10.142 -14.638 1.00 95.00 114 TYR A CA 1
ATOM 908 C C . TYR A 1 114 ? 7.936 -10.690 -14.404 1.00 95.00 114 TYR A C 1
ATOM 910 O O . TYR A 1 114 ? 8.869 -9.914 -14.216 1.00 95.00 114 TYR A O 1
ATOM 918 N N . GLY A 1 115 ? 8.097 -12.017 -14.387 1.00 88.44 115 GLY A N 1
ATOM 919 C CA . GLY A 1 115 ? 9.361 -12.680 -14.045 1.00 88.44 115 GLY A CA 1
ATOM 920 C C . GLY A 1 115 ? 10.605 -12.134 -14.780 1.00 88.44 115 GLY A C 1
ATOM 921 O O . GLY A 1 115 ? 10.474 -11.560 -15.860 1.00 88.44 115 GLY A O 1
ATOM 922 N N . PRO A 1 116 ? 11.810 -12.318 -14.207 1.00 90.00 116 PRO A N 1
ATOM 923 C CA . PRO A 1 116 ? 13.040 -11.690 -14.689 1.00 90.00 116 PRO A CA 1
ATOM 924 C C . PRO A 1 116 ? 13.629 -12.359 -15.955 1.00 90.00 116 PRO A C 1
ATOM 926 O O . PRO A 1 116 ? 13.658 -13.593 -16.027 1.00 90.00 116 PRO A O 1
ATOM 929 N N . PRO A 1 117 ? 14.200 -11.587 -16.907 1.00 86.69 117 PRO A N 1
ATOM 930 C CA . PRO A 1 117 ? 14.042 -10.137 -17.044 1.00 86.69 117 PRO A CA 1
ATOM 931 C C . PRO A 1 117 ? 12.611 -9.812 -17.477 1.00 86.69 117 PRO A C 1
ATOM 933 O O . PRO A 1 117 ? 12.031 -10.541 -18.289 1.00 86.69 117 PRO A O 1
ATOM 936 N N . THR A 1 118 ? 12.042 -8.724 -16.961 1.00 95.88 118 THR A N 1
ATOM 937 C CA . THR A 1 118 ? 10.663 -8.388 -17.314 1.00 95.88 118 THR A CA 1
ATOM 938 C C . THR A 1 118 ? 10.617 -7.895 -18.768 1.00 95.88 118 THR A C 1
ATOM 940 O O . THR A 1 118 ? 11.356 -6.978 -19.121 1.00 95.88 118 THR A O 1
ATOM 943 N N . PRO A 1 119 ? 9.755 -8.451 -19.643 1.00 96.25 119 PRO A N 1
ATOM 944 C CA . PRO A 1 119 ? 9.600 -7.933 -21.001 1.00 96.25 119 PRO A CA 1
ATOM 945 C C . PRO A 1 119 ? 9.183 -6.454 -21.019 1.00 96.25 119 PRO A C 1
ATOM 947 O O . PRO A 1 119 ? 8.183 -6.094 -20.399 1.00 96.25 119 PRO A O 1
ATOM 950 N N . GLU A 1 120 ? 9.886 -5.614 -21.791 1.00 96.50 120 GLU A N 1
ATOM 951 C CA . GLU A 1 120 ? 9.590 -4.170 -21.935 1.00 96.50 120 GLU A CA 1
ATOM 952 C C . GLU A 1 120 ? 8.153 -3.884 -22.392 1.00 96.50 120 GLU A C 1
ATOM 954 O O . GLU A 1 120 ? 7.596 -2.833 -22.090 1.00 96.50 120 GLU A O 1
ATOM 959 N N . SER A 1 121 ? 7.499 -4.838 -23.063 1.00 95.38 121 SER A N 1
ATOM 960 C CA . SER A 1 121 ? 6.085 -4.725 -23.436 1.00 95.38 121 SER A CA 1
ATOM 961 C C . SER A 1 121 ? 5.148 -4.529 -22.238 1.00 95.38 121 SER A C 1
ATOM 963 O O . SER A 1 121 ? 4.036 -4.050 -22.425 1.00 95.38 121 SER A O 1
ATOM 965 N N . PHE A 1 122 ? 5.565 -4.898 -21.021 1.00 96.50 122 PHE A N 1
ATOM 966 C CA . PHE A 1 122 ? 4.787 -4.659 -19.804 1.00 96.50 122 PHE A CA 1
ATOM 967 C C . PHE A 1 122 ? 5.013 -3.272 -19.191 1.00 96.50 122 PHE A C 1
ATOM 969 O O . PHE A 1 122 ? 4.241 -2.872 -18.321 1.00 96.50 122 PHE A O 1
ATOM 976 N N . GLN A 1 123 ? 6.019 -2.514 -19.635 1.00 96.88 123 GLN A N 1
ATOM 977 C CA . GLN A 1 123 ? 6.330 -1.205 -19.061 1.00 96.88 123 GLN A CA 1
ATOM 978 C C . GLN A 1 123 ? 5.132 -0.242 -19.061 1.00 96.88 123 GLN A C 1
ATOM 980 O O . GLN A 1 123 ? 4.857 0.310 -17.994 1.00 96.88 123 GLN A O 1
ATOM 985 N N . PRO A 1 124 ? 4.359 -0.072 -20.158 1.00 95.56 124 PRO A N 1
ATOM 986 C CA . PRO A 1 124 ? 3.229 0.859 -20.163 1.00 95.56 124 PRO A CA 1
ATOM 987 C C . PRO A 1 124 ? 2.172 0.523 -19.104 1.00 95.56 124 PRO A C 1
ATOM 989 O O . PRO A 1 124 ? 1.783 1.390 -18.327 1.00 95.56 124 PRO A O 1
ATOM 992 N N . GLN A 1 125 ? 1.759 -0.746 -19.006 1.00 95.56 125 GLN A N 1
ATOM 993 C CA . GLN A 1 125 ? 0.750 -1.161 -18.025 1.00 95.56 125 GLN A CA 1
ATOM 994 C C . GLN A 1 125 ? 1.257 -1.088 -16.579 1.00 95.56 125 GLN A C 1
ATOM 996 O O . GLN A 1 125 ? 0.490 -0.751 -15.681 1.00 95.56 125 GLN A O 1
ATOM 1001 N N . CYS A 1 126 ? 2.535 -1.395 -16.331 1.00 97.50 126 CYS A N 1
ATOM 1002 C CA . CYS A 1 126 ? 3.138 -1.276 -15.004 1.00 97.50 126 CYS A CA 1
ATOM 1003 C C . CYS A 1 126 ? 3.195 0.190 -14.571 1.00 97.50 126 CYS A C 1
ATOM 1005 O O . CYS A 1 126 ? 2.793 0.521 -13.457 1.00 97.50 126 CYS A O 1
ATOM 1007 N N . HIS A 1 127 ? 3.627 1.066 -15.474 1.00 97.50 127 HIS A N 1
ATOM 1008 C CA . HIS A 1 127 ? 3.683 2.497 -15.232 1.00 97.50 127 HIS A CA 1
ATOM 1009 C C . HIS A 1 127 ? 2.288 3.088 -14.971 1.00 97.50 127 HIS A C 1
ATOM 1011 O O . HIS A 1 127 ? 2.086 3.785 -13.979 1.00 97.50 127 HIS A O 1
ATOM 1017 N N . GLU A 1 128 ? 1.288 2.764 -15.795 1.00 96.25 128 GLU A N 1
ATOM 1018 C CA . GLU A 1 128 ? -0.089 3.240 -15.596 1.00 96.25 128 GLU A CA 1
ATOM 1019 C C . GLU A 1 128 ? -0.735 2.686 -14.311 1.00 96.25 128 GLU A C 1
ATOM 1021 O O . GLU A 1 128 ? -1.452 3.417 -13.627 1.00 96.25 128 GLU A O 1
ATOM 1026 N N . LEU A 1 129 ? -0.441 1.439 -13.915 1.00 97.12 129 LEU A N 1
ATOM 1027 C CA . LEU A 1 129 ? -0.887 0.893 -12.626 1.00 97.12 129 LEU A CA 1
ATOM 1028 C C . LEU A 1 129 ? -0.289 1.670 -11.449 1.00 97.12 129 LEU A C 1
ATOM 1030 O O . LEU A 1 129 ? -1.014 2.061 -10.532 1.00 97.12 129 LEU A O 1
ATOM 1034 N N . GLY A 1 130 ? 1.024 1.914 -11.490 1.00 97.88 130 GLY A N 1
ATOM 1035 C CA . GLY A 1 130 ? 1.711 2.752 -10.513 1.00 97.88 130 GLY A CA 1
ATOM 1036 C C . GLY A 1 130 ? 1.063 4.129 -10.417 1.00 97.88 130 GLY A C 1
ATOM 1037 O O . GLY A 1 130 ? 0.659 4.560 -9.338 1.00 97.88 130 GLY A O 1
ATOM 1038 N N . LYS A 1 131 ? 0.861 4.780 -11.564 1.00 96.56 131 LYS A N 1
ATOM 1039 C CA . LYS A 1 131 ? 0.243 6.106 -11.668 1.00 96.56 131 LYS A CA 1
ATOM 1040 C C . LYS A 1 131 ? -1.168 6.167 -11.100 1.00 96.56 131 LYS A C 1
ATOM 1042 O O . LYS A 1 131 ? -1.508 7.137 -10.413 1.00 96.56 131 LYS A O 1
ATOM 1047 N N . ALA A 1 132 ? -1.973 5.134 -11.333 1.00 96.12 132 ALA A N 1
ATOM 1048 C CA . ALA A 1 132 ? -3.309 5.025 -10.763 1.00 96.12 132 ALA A CA 1
ATOM 1049 C C . ALA A 1 132 ? -3.264 4.911 -9.228 1.00 96.12 132 ALA A C 1
ATOM 1051 O O . ALA A 1 132 ? -4.016 5.606 -8.545 1.00 96.12 132 ALA A O 1
ATOM 1052 N N . LEU A 1 133 ? -2.354 4.099 -8.674 1.00 97.69 133 LEU A N 1
ATOM 1053 C CA . LEU A 1 133 ? -2.160 3.969 -7.222 1.00 97.69 133 LEU A CA 1
ATOM 1054 C C . LEU A 1 133 ? -1.653 5.271 -6.585 1.00 97.69 133 LEU A C 1
ATOM 1056 O O . LEU A 1 133 ? -2.160 5.679 -5.542 1.00 97.69 133 LEU A O 1
ATOM 1060 N N . GLY A 1 134 ? -0.696 5.947 -7.225 1.00 96.88 134 GLY A N 1
ATOM 1061 C CA . GLY A 1 134 ? -0.152 7.219 -6.745 1.00 96.88 134 GLY A CA 1
ATOM 1062 C C . GLY A 1 134 ? -1.209 8.319 -6.737 1.00 96.88 134 GLY A C 1
ATOM 1063 O O . GLY A 1 134 ? -1.371 9.028 -5.743 1.00 96.88 134 GLY A O 1
ATOM 1064 N N . SER A 1 135 ? -1.995 8.405 -7.816 1.00 95.62 135 SER A N 1
ATOM 1065 C CA . SER A 1 135 ? -3.113 9.350 -7.913 1.00 95.62 135 SER A CA 1
ATOM 1066 C C . SER A 1 135 ? -4.164 9.078 -6.846 1.00 95.62 135 SER A C 1
ATOM 1068 O O . SER A 1 135 ? -4.618 10.007 -6.182 1.00 95.62 135 SER A O 1
ATOM 1070 N N . TRP A 1 136 ? -4.508 7.805 -6.646 1.00 95.81 136 TRP A N 1
ATOM 1071 C CA . TRP A 1 136 ? -5.456 7.396 -5.621 1.00 95.81 136 TRP A CA 1
ATOM 1072 C C . TRP A 1 136 ? -4.986 7.784 -4.217 1.00 95.81 136 TRP A C 1
ATOM 1074 O O . TRP A 1 136 ? -5.788 8.323 -3.461 1.00 95.81 136 TRP A O 1
ATOM 1084 N N . LEU A 1 137 ? -3.707 7.579 -3.878 1.00 96.12 137 LEU A N 1
ATOM 1085 C CA . LEU A 1 137 ? -3.185 7.931 -2.555 1.00 96.12 137 LEU A CA 1
ATOM 1086 C C . LEU A 1 137 ? -3.216 9.448 -2.324 1.00 96.12 137 LEU A C 1
ATOM 1088 O O . LEU A 1 137 ? -3.679 9.892 -1.274 1.00 96.12 137 LEU A O 1
ATOM 1092 N N . ARG A 1 138 ? -2.788 10.254 -3.308 1.00 94.88 138 ARG A N 1
ATOM 1093 C CA . ARG A 1 138 ? -2.888 11.722 -3.222 1.00 94.88 138 ARG A CA 1
ATOM 1094 C C . ARG A 1 138 ? -4.336 12.152 -2.987 1.00 94.88 138 ARG A C 1
ATOM 1096 O O . ARG A 1 138 ? -4.606 12.982 -2.118 1.00 94.88 138 ARG A O 1
ATOM 1103 N N . ASP A 1 139 ? -5.257 11.616 -3.778 1.00 93.81 139 ASP A N 1
ATOM 1104 C CA . ASP A 1 139 ? -6.657 12.025 -3.735 1.00 93.81 139 ASP A CA 1
ATOM 1105 C C . ASP A 1 139 ? -7.332 11.553 -2.436 1.00 93.81 139 ASP A C 1
ATOM 1107 O O . ASP A 1 139 ? -8.102 12.310 -1.847 1.00 93.81 139 ASP A O 1
ATOM 1111 N N . PHE A 1 140 ? -6.982 10.362 -1.934 1.00 93.94 140 PHE A N 1
ATOM 1112 C CA . PHE A 1 140 ? -7.381 9.867 -0.615 1.00 93.94 140 PHE A CA 1
ATOM 1113 C C . PHE A 1 140 ? -6.928 10.816 0.494 1.00 93.94 140 PHE A C 1
ATOM 1115 O O . PHE A 1 140 ? -7.752 11.222 1.311 1.00 93.94 140 PHE A O 1
ATOM 1122 N N . VAL A 1 141 ? -5.655 11.218 0.490 1.00 92.62 141 VAL A N 1
ATOM 1123 C CA . VAL A 1 141 ? -5.088 12.157 1.465 1.00 92.62 141 VAL A CA 1
ATOM 1124 C C . VAL A 1 141 ? -5.810 13.512 1.421 1.00 92.62 141 VAL A C 1
ATOM 1126 O O . VAL A 1 141 ? -6.232 14.044 2.450 1.00 92.62 141 VAL A O 1
ATOM 1129 N N . ALA A 1 142 ? -6.016 14.067 0.225 1.00 92.75 142 ALA A N 1
ATOM 1130 C CA . ALA A 1 142 ? -6.702 15.347 0.056 1.00 92.75 142 ALA A CA 1
ATOM 1131 C C . ALA A 1 142 ? -8.178 15.285 0.486 1.00 92.75 142 ALA A C 1
ATOM 1133 O O . ALA A 1 142 ? -8.702 16.228 1.085 1.00 92.75 142 ALA A O 1
ATOM 1134 N N . TRP A 1 143 ? -8.855 14.177 0.182 1.00 92.75 143 TRP A N 1
ATOM 1135 C CA . TRP A 1 143 ? -10.239 13.942 0.571 1.00 92.75 143 TRP A CA 1
ATOM 1136 C C . TRP A 1 143 ? -10.379 13.735 2.085 1.00 92.75 143 TRP A C 1
ATOM 1138 O O . TRP A 1 143 ? -11.278 14.325 2.693 1.00 92.75 143 TRP A O 1
ATOM 1148 N N . SER A 1 144 ? -9.490 12.948 2.700 1.00 90.56 144 SER A N 1
ATOM 1149 C CA . SER A 1 144 ? -9.540 12.583 4.121 1.00 90.56 144 SER A CA 1
ATOM 1150 C C . SER A 1 144 ? -9.250 13.779 5.029 1.00 90.56 144 SER A C 1
ATOM 1152 O O . SER A 1 144 ? -9.882 13.922 6.077 1.00 90.56 144 SER A O 1
ATOM 1154 N N . ALA A 1 145 ? -8.410 14.717 4.577 1.00 90.44 145 ALA A N 1
ATOM 1155 C CA . ALA A 1 145 ? -8.163 15.992 5.251 1.00 90.44 145 ALA A CA 1
ATOM 1156 C C . ALA A 1 145 ? -9.438 16.836 5.460 1.00 90.44 145 ALA A C 1
ATOM 1158 O O . ALA A 1 145 ? -9.484 17.687 6.347 1.00 90.44 145 ALA A O 1
ATOM 1159 N N . GLN A 1 146 ? -10.490 16.599 4.670 1.00 91.31 146 GLN A N 1
ATOM 1160 C CA . GLN A 1 146 ? -11.782 17.281 4.799 1.00 91.31 146 GLN A CA 1
ATOM 1161 C C . GLN A 1 146 ? -12.779 16.521 5.697 1.00 91.31 146 GLN A C 1
ATOM 1163 O O . GLN A 1 146 ? -13.857 17.038 5.996 1.00 91.31 146 GLN A O 1
ATOM 1168 N N . GLN A 1 147 ? -12.445 15.306 6.150 1.00 89.81 147 GLN A N 1
ATOM 1169 C CA . GLN A 1 147 ? -13.345 14.427 6.902 1.00 89.81 147 GLN A CA 1
ATOM 1170 C C . GLN A 1 147 ? -13.132 14.542 8.419 1.00 89.81 147 GLN A C 1
ATOM 1172 O O . GLN A 1 147 ? -12.588 13.643 9.055 1.00 89.81 147 GLN A O 1
ATOM 1177 N N . ILE A 1 148 ? -13.615 15.631 9.028 1.00 90.19 148 ILE A N 1
ATOM 1178 C CA . ILE A 1 148 ? -13.411 15.921 10.466 1.00 90.19 148 ILE A CA 1
ATOM 1179 C C . ILE A 1 148 ? -13.845 14.750 11.366 1.00 90.19 148 ILE A C 1
ATOM 1181 O O . ILE A 1 148 ? -13.067 14.283 12.191 1.00 90.19 148 ILE A O 1
ATOM 1185 N N . LYS A 1 149 ? -15.060 14.222 11.167 1.00 88.38 149 LYS A N 1
ATOM 1186 C CA . LYS A 1 149 ? -15.584 13.107 11.978 1.00 88.38 149 LYS A CA 1
ATOM 1187 C C . LYS A 1 149 ? -14.791 11.813 11.793 1.00 88.38 149 LYS A C 1
ATOM 1189 O O . LYS A 1 149 ? -14.577 11.079 12.750 1.00 88.38 149 LYS A O 1
ATOM 1194 N N . HIS A 1 150 ? -14.366 11.529 10.560 1.00 87.06 150 HIS A N 1
ATOM 1195 C CA . HIS A 1 150 ? -13.542 10.353 10.270 1.00 87.06 150 HIS A CA 1
ATOM 1196 C C . HIS A 1 150 ? -12.190 10.473 10.970 1.00 87.06 150 HIS A C 1
ATOM 1198 O O . HIS A 1 150 ? -11.716 9.521 11.577 1.00 87.06 150 HIS A O 1
ATOM 1204 N N . ARG A 1 151 ? -11.613 11.675 10.967 1.00 91.12 151 ARG A N 1
ATOM 1205 C CA . ARG A 1 151 ? -10.353 11.964 11.642 1.00 91.12 151 ARG A CA 1
ATOM 1206 C C . ARG A 1 151 ? -10.447 11.764 13.154 1.00 91.12 151 ARG A C 1
ATOM 1208 O O . ARG A 1 151 ? -9.572 11.125 13.725 1.00 91.12 151 ARG A O 1
ATOM 1215 N N . GLU A 1 152 ? -11.500 12.279 13.791 1.00 89.44 152 GLU A N 1
ATOM 1216 C CA . GLU A 1 152 ? -11.757 12.099 15.232 1.00 89.44 152 GLU A CA 1
ATOM 1217 C C . GLU A 1 152 ? -11.914 10.624 15.622 1.00 89.44 152 GLU A C 1
ATOM 1219 O O . GLU A 1 152 ? -11.498 10.217 16.706 1.00 89.44 152 GLU A O 1
ATOM 1224 N N . LEU A 1 153 ? -12.503 9.815 14.741 1.00 85.81 153 LEU A N 1
ATOM 1225 C CA . LEU A 1 153 ? -12.610 8.373 14.924 1.00 85.81 153 LEU A CA 1
ATOM 1226 C C . LEU A 1 153 ? -11.242 7.688 14.787 1.00 85.81 153 LEU A C 1
ATOM 1228 O O . LEU A 1 153 ? -10.844 6.925 15.661 1.00 85.81 153 LEU A O 1
ATOM 1232 N N . VAL A 1 154 ? -10.513 7.963 13.703 1.00 87.56 154 VAL A N 1
ATOM 1233 C CA . VAL A 1 154 ? -9.206 7.346 13.423 1.00 87.56 154 VAL A CA 1
ATOM 1234 C C . VAL A 1 154 ? -8.167 7.705 14.489 1.00 87.56 154 VAL A C 1
ATOM 1236 O O . VAL A 1 154 ? -7.320 6.878 14.821 1.00 87.56 154 VAL A O 1
ATOM 1239 N N . ALA A 1 155 ? -8.269 8.896 15.086 1.00 88.12 155 ALA A N 1
ATOM 1240 C CA . ALA A 1 155 ? -7.441 9.316 16.215 1.00 88.12 155 ALA A CA 1
ATOM 1241 C C . ALA A 1 155 ? -7.525 8.369 17.425 1.00 88.12 155 ALA A C 1
ATOM 1243 O O . ALA A 1 155 ? -6.605 8.339 18.232 1.00 88.12 155 ALA A O 1
ATOM 1244 N N . GLN A 1 156 ? -8.600 7.586 17.548 1.00 83.38 156 GLN A N 1
ATOM 1245 C CA . GLN A 1 156 ? -8.796 6.644 18.652 1.00 83.38 156 GLN A CA 1
ATOM 1246 C C . GLN A 1 156 ? -8.072 5.306 18.428 1.00 83.38 156 GLN A C 1
ATOM 1248 O O . GLN A 1 156 ? -8.012 4.494 19.352 1.00 83.38 156 GLN A O 1
ATOM 1253 N N . ASN A 1 157 ? -7.507 5.045 17.237 1.00 78.81 157 ASN A N 1
ATOM 1254 C CA . ASN A 1 157 ? -6.775 3.802 16.956 1.00 78.81 157 ASN A CA 1
ATOM 1255 C C . ASN A 1 157 ? -5.323 3.855 17.468 1.00 78.81 157 ASN A C 1
ATOM 1257 O O . ASN A 1 157 ? -4.364 3.601 16.733 1.00 78.81 157 ASN A O 1
ATOM 1261 N N . GLU A 1 158 ? -5.153 4.175 18.752 1.00 75.25 158 GLU A N 1
ATOM 1262 C CA . GLU A 1 158 ? -3.840 4.236 19.407 1.00 75.25 158 GLU A CA 1
ATOM 1263 C C . GLU A 1 158 ? -3.118 2.881 19.355 1.00 75.25 158 GLU A C 1
ATOM 1265 O O . GLU A 1 158 ? -1.893 2.826 19.255 1.00 75.25 158 GLU A O 1
ATOM 1270 N N . PHE A 1 159 ? -3.872 1.774 19.358 1.00 73.75 159 PHE A N 1
ATOM 1271 C CA . PHE A 1 159 ? -3.314 0.428 19.249 1.00 73.75 159 PHE A CA 1
ATOM 1272 C C . PHE A 1 159 ? -2.614 0.202 17.904 1.00 73.75 159 PHE A C 1
ATOM 1274 O O . PHE A 1 159 ? -1.439 -0.168 17.895 1.00 73.75 159 PHE A O 1
ATOM 1281 N N . GLY A 1 160 ? -3.290 0.466 16.778 1.00 71.38 160 GLY A N 1
ATOM 1282 C CA . GLY A 1 160 ? -2.678 0.353 15.450 1.00 71.38 160 GLY A CA 1
ATOM 1283 C C . GLY A 1 160 ? -1.446 1.253 15.315 1.00 71.38 160 GLY A C 1
ATOM 1284 O O . GLY A 1 160 ? -0.401 0.825 14.814 1.00 71.38 160 GLY A O 1
ATOM 1285 N N . GLN A 1 161 ? -1.516 2.468 15.867 1.00 75.69 161 GLN A N 1
ATOM 1286 C CA . GLN A 1 161 ? -0.397 3.411 15.862 1.00 75.69 161 GLN A CA 1
ATOM 1287 C C . GLN A 1 161 ? 0.796 2.960 16.717 1.00 75.69 161 GLN A C 1
ATOM 1289 O O . GLN A 1 161 ? 1.954 3.164 16.326 1.00 75.69 161 GLN A O 1
ATOM 1294 N N . ALA A 1 162 ? 0.547 2.330 17.864 1.00 76.50 162 ALA A N 1
ATOM 1295 C CA . ALA A 1 162 ? 1.584 1.763 18.719 1.00 76.50 162 ALA A CA 1
ATOM 1296 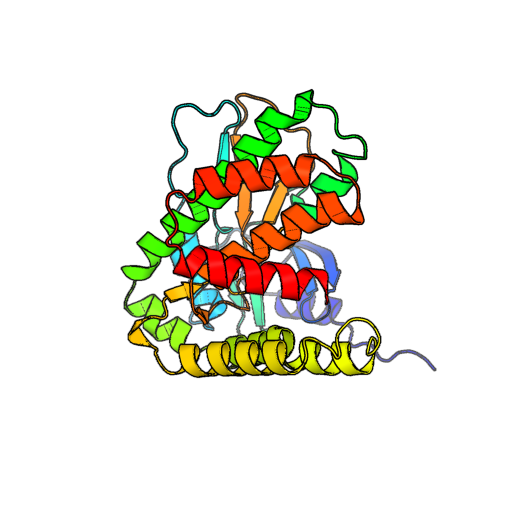C C . ALA A 1 162 ? 2.231 0.527 18.078 1.00 76.50 162 ALA A C 1
ATOM 1298 O O . ALA A 1 162 ? 3.460 0.435 18.026 1.00 76.50 162 ALA A O 1
ATOM 1299 N N . VAL A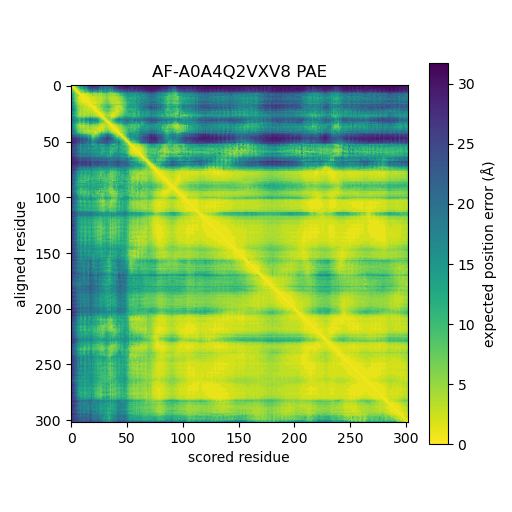 1 163 ? 1.425 -0.391 17.530 1.00 76.12 163 VAL A N 1
ATOM 1300 C CA . VAL A 1 163 ? 1.921 -1.604 16.866 1.00 76.12 163 VAL A CA 1
ATOM 1301 C C . VAL A 1 163 ? 2.782 -1.244 15.661 1.00 76.12 163 VAL A C 1
ATOM 1303 O O . VAL A 1 163 ? 3.908 -1.730 15.565 1.00 76.12 163 VAL A O 1
ATOM 1306 N N . ARG A 1 164 ? 2.322 -0.346 14.778 1.00 80.75 164 ARG A N 1
ATOM 1307 C CA . ARG A 1 164 ? 3.130 0.067 13.619 1.00 80.75 164 ARG A CA 1
ATOM 1308 C C . ARG A 1 164 ? 4.415 0.767 14.030 1.00 80.75 164 ARG A C 1
ATOM 1310 O O . ARG A 1 164 ? 5.441 0.525 13.416 1.00 80.75 164 ARG A O 1
ATOM 1317 N N . HIS A 1 165 ? 4.420 1.549 15.106 1.00 80.25 165 HIS A N 1
ATOM 1318 C CA . HIS A 1 165 ? 5.669 2.118 15.623 1.00 80.25 165 HIS A CA 1
ATOM 1319 C C . HIS A 1 165 ? 6.664 1.053 16.064 1.00 80.25 165 HIS A C 1
ATOM 1321 O O . HIS A 1 165 ? 7.830 1.094 15.688 1.00 80.25 165 HIS A O 1
ATOM 1327 N N . MET A 1 166 ? 6.190 0.091 16.856 1.00 77.88 166 MET A N 1
ATOM 1328 C CA . MET A 1 166 ? 7.022 -0.982 17.379 1.00 77.88 166 MET A CA 1
ATOM 1329 C C . MET A 1 166 ? 7.612 -1.817 16.239 1.00 77.88 166 MET A C 1
ATOM 1331 O O . MET A 1 166 ? 8.809 -2.090 16.249 1.00 77.88 166 MET A O 1
ATOM 1335 N N . LEU A 1 167 ? 6.793 -2.187 15.249 1.00 74.19 167 LEU A N 1
ATOM 1336 C CA . LEU A 1 167 ? 7.247 -2.928 14.070 1.00 74.19 167 LEU A CA 1
ATOM 1337 C C . LEU A 1 167 ? 8.219 -2.101 13.223 1.00 74.19 167 LEU A C 1
ATOM 1339 O O . LEU A 1 167 ? 9.206 -2.633 12.722 1.00 74.19 167 LEU A O 1
ATOM 1343 N N . ASN A 1 168 ? 7.963 -0.799 13.078 1.00 75.88 168 ASN A N 1
ATOM 1344 C CA . ASN A 1 168 ? 8.753 0.046 12.194 1.00 75.88 168 ASN A CA 1
ATOM 1345 C C . ASN A 1 168 ? 10.106 0.446 12.784 1.00 75.88 168 ASN A C 1
ATOM 1347 O O . ASN A 1 168 ? 11.082 0.505 12.043 1.00 75.88 168 ASN A O 1
ATOM 1351 N N . TYR A 1 169 ? 10.178 0.704 14.087 1.00 77.56 169 TYR A N 1
ATOM 1352 C CA . TYR A 1 169 ? 11.374 1.274 14.711 1.00 77.56 169 TYR A CA 1
ATOM 1353 C C . TYR A 1 169 ? 11.988 0.361 15.770 1.00 77.56 169 TYR A C 1
ATOM 1355 O O . TYR A 1 169 ? 13.207 0.216 15.818 1.00 77.56 169 TYR A O 1
ATOM 1363 N N . GLY A 1 170 ? 11.167 -0.354 16.542 1.00 70.81 170 GLY A N 1
ATOM 1364 C CA . GLY A 1 170 ? 11.664 -1.291 17.552 1.00 70.81 170 GLY A CA 1
ATOM 1365 C C . GLY A 1 170 ? 12.482 -2.438 16.949 1.00 70.81 170 GLY A C 1
ATOM 1366 O O . GLY A 1 170 ? 13.464 -2.880 17.542 1.00 70.81 170 GLY A O 1
ATOM 1367 N N . TRP A 1 171 ? 12.127 -2.898 15.746 1.00 72.31 171 TRP A N 1
ATOM 1368 C CA . TRP A 1 171 ? 12.867 -3.957 15.053 1.00 72.31 171 TRP A CA 1
ATOM 1369 C C . TRP A 1 171 ? 14.221 -3.503 14.500 1.00 72.31 171 TRP A C 1
ATOM 1371 O O . TRP A 1 171 ? 15.132 -4.327 14.433 1.00 72.31 171 TRP A O 1
ATOM 1381 N N . LEU A 1 172 ? 14.398 -2.216 14.175 1.00 75.38 172 LEU A N 1
ATOM 1382 C CA . LEU A 1 172 ? 15.671 -1.692 13.658 1.00 75.38 172 LEU A CA 1
ATOM 1383 C C . LEU A 1 172 ? 16.808 -1.892 14.666 1.00 75.38 172 LEU A C 1
ATOM 1385 O O . LEU A 1 172 ? 17.890 -2.344 14.299 1.00 75.38 172 LEU A O 1
ATOM 1389 N N . HIS A 1 173 ? 16.538 -1.659 15.952 1.00 78.50 173 HIS A N 1
ATOM 1390 C CA . HIS A 1 173 ? 17.517 -1.881 17.021 1.00 78.50 173 HIS A CA 1
ATOM 1391 C C . HIS A 1 173 ? 17.909 -3.349 17.181 1.00 78.50 173 HIS A C 1
ATOM 1393 O O . HIS A 1 173 ? 19.067 -3.666 17.457 1.00 78.50 173 HIS A O 1
ATOM 1399 N N . GLU A 1 174 ? 16.965 -4.270 16.986 1.00 80.12 174 GLU A N 1
ATOM 1400 C CA . GLU A 1 174 ? 17.267 -5.703 17.003 1.00 80.12 174 GLU A CA 1
ATOM 1401 C C . GLU A 1 174 ? 18.087 -6.123 15.771 1.00 80.12 174 GLU A C 1
ATOM 1403 O O . GLU A 1 174 ? 19.001 -6.939 15.903 1.00 80.12 174 GLU A O 1
ATOM 1408 N N . ARG A 1 175 ? 17.843 -5.526 14.592 1.00 80.25 175 ARG A N 1
ATOM 1409 C CA . ARG A 1 175 ? 18.660 -5.767 13.386 1.00 80.25 175 ARG A CA 1
ATOM 1410 C C . ARG A 1 175 ? 20.115 -5.341 13.590 1.00 80.25 175 ARG A C 1
ATOM 1412 O O . ARG A 1 175 ? 21.005 -6.073 13.164 1.00 80.25 175 ARG A O 1
ATOM 1419 N N . THR A 1 176 ? 20.382 -4.230 14.283 1.00 82.94 176 THR A N 1
ATOM 1420 C CA . THR A 1 176 ? 21.761 -3.800 14.596 1.00 82.94 176 THR A CA 1
ATOM 1421 C C . THR A 1 176 ? 22.511 -4.844 15.425 1.00 82.94 176 THR A C 1
ATOM 1423 O O . THR A 1 176 ? 23.684 -5.115 15.175 1.00 82.94 176 THR A O 1
ATOM 1426 N N . LYS A 1 177 ? 21.821 -5.515 16.356 1.00 85.38 177 LYS A N 1
ATOM 1427 C CA . LYS A 1 177 ? 22.400 -6.615 17.145 1.00 85.38 177 LYS A CA 1
ATOM 1428 C C . LYS A 1 177 ? 22.656 -7.868 16.306 1.00 85.38 177 LYS A C 1
ATOM 1430 O O . LYS A 1 177 ? 23.615 -8.589 16.574 1.00 85.38 177 LYS A O 1
ATOM 1435 N N . GLU A 1 178 ? 21.800 -8.144 15.324 1.00 87.19 178 GLU A N 1
ATOM 1436 C CA . GLU A 1 178 ? 21.911 -9.312 14.443 1.00 87.19 178 GLU A CA 1
ATOM 1437 C C . GLU A 1 178 ? 22.988 -9.132 13.358 1.00 87.19 178 GLU A C 1
ATOM 1439 O O . GLU A 1 178 ? 23.726 -10.072 13.054 1.00 87.19 178 GLU A O 1
ATOM 1444 N N . TYR A 1 179 ? 23.141 -7.911 12.834 1.00 86.94 179 TYR A N 1
ATOM 1445 C CA . TYR A 1 179 ? 24.074 -7.568 11.756 1.00 86.94 179 TYR A CA 1
ATOM 1446 C C . TYR A 1 179 ? 25.043 -6.428 12.130 1.00 86.94 179 TYR A C 1
ATOM 1448 O O . TYR A 1 179 ? 25.154 -5.434 11.402 1.00 86.94 179 TYR A O 1
ATOM 1456 N N . PRO A 1 180 ? 25.827 -6.568 13.215 1.00 88.12 180 PRO A N 1
ATOM 1457 C CA . PRO A 1 180 ? 26.647 -5.476 13.741 1.00 88.12 180 PRO A CA 1
ATOM 1458 C C . PRO A 1 180 ? 27.750 -5.026 12.775 1.00 88.12 180 PRO A C 1
ATOM 1460 O O . PRO A 1 180 ? 28.110 -3.857 12.734 1.00 88.12 180 PRO A O 1
ATOM 1463 N N . GLY A 1 181 ? 28.270 -5.929 11.936 1.00 88.69 181 GLY A N 1
ATOM 1464 C CA . GLY A 1 181 ? 29.287 -5.586 10.934 1.00 88.69 181 GLY A CA 1
ATOM 1465 C C . GLY A 1 181 ? 28.777 -4.731 9.767 1.00 88.69 181 GLY A C 1
ATOM 1466 O O . GLY A 1 181 ? 29.588 -4.299 8.954 1.00 88.69 181 GLY A O 1
ATOM 1467 N N . ILE A 1 182 ? 27.458 -4.537 9.661 1.00 85.19 182 ILE A N 1
ATOM 1468 C CA . ILE A 1 182 ? 26.809 -3.749 8.605 1.00 85.19 182 ILE A CA 1
ATOM 1469 C C . ILE A 1 182 ? 26.178 -2.483 9.196 1.00 85.19 182 ILE A C 1
ATOM 1471 O O . ILE A 1 182 ? 26.278 -1.422 8.590 1.00 85.19 182 ILE A O 1
ATOM 1475 N N . LEU A 1 183 ? 25.538 -2.592 10.367 1.00 85.94 183 LEU A N 1
ATOM 1476 C CA . LEU A 1 183 ? 24.665 -1.545 10.909 1.00 85.94 183 LEU A CA 1
ATOM 1477 C C . LEU A 1 183 ? 25.253 -0.753 12.088 1.00 85.94 183 LEU A C 1
ATOM 1479 O O . LEU A 1 183 ? 24.705 0.294 12.420 1.00 85.94 183 LEU A O 1
ATOM 1483 N N . ASN A 1 184 ? 26.357 -1.186 12.714 1.00 86.00 184 ASN A N 1
ATOM 1484 C CA . ASN A 1 184 ? 26.907 -0.476 13.883 1.00 86.00 184 ASN A CA 1
ATOM 1485 C C . ASN A 1 184 ? 27.289 0.977 13.575 1.00 86.00 184 ASN A C 1
ATOM 1487 O O . ASN A 1 184 ? 27.081 1.856 14.405 1.00 86.00 184 ASN A O 1
ATOM 1491 N N . ASP A 1 185 ? 27.815 1.244 12.378 1.00 88.19 185 ASP A N 1
ATOM 1492 C CA . ASP A 1 185 ? 28.254 2.591 11.994 1.00 88.19 185 ASP A CA 1
ATOM 1493 C C . ASP A 1 185 ? 27.080 3.580 11.844 1.00 88.19 185 ASP A C 1
ATOM 1495 O O . ASP A 1 185 ? 27.297 4.791 11.788 1.00 88.19 185 ASP A O 1
ATOM 1499 N N . VAL A 1 186 ? 25.837 3.081 11.789 1.00 85.69 186 VAL A N 1
ATOM 1500 C CA . VAL A 1 186 ? 24.613 3.884 11.644 1.00 85.69 186 VAL A CA 1
ATOM 1501 C C . VAL A 1 186 ? 23.671 3.779 12.851 1.00 85.69 186 VAL A C 1
ATOM 1503 O O . VAL A 1 186 ? 22.568 4.317 12.802 1.00 85.69 186 VAL A O 1
ATOM 1506 N N . GLU A 1 187 ? 24.084 3.148 13.955 1.00 85.31 187 GLU A N 1
ATOM 1507 C CA . GLU A 1 187 ? 23.248 2.951 15.156 1.00 85.31 187 GLU A CA 1
ATOM 1508 C C . GLU A 1 187 ? 22.707 4.279 15.726 1.00 85.31 187 GLU A C 1
ATOM 1510 O O . GLU A 1 187 ? 21.512 4.410 16.018 1.00 85.31 187 GLU A O 1
ATOM 1515 N N . ASP A 1 188 ? 23.559 5.305 15.796 1.00 88.00 188 ASP A N 1
ATOM 1516 C CA . ASP A 1 188 ? 23.171 6.649 16.240 1.00 88.00 188 ASP A CA 1
ATOM 1517 C C . ASP A 1 188 ? 22.142 7.298 15.298 1.00 88.00 188 ASP A C 1
ATOM 1519 O O . ASP A 1 188 ? 21.291 8.073 15.740 1.00 88.00 188 ASP A O 1
ATOM 1523 N N . ILE A 1 189 ? 22.208 6.996 13.997 1.00 86.69 189 ILE A N 1
ATOM 1524 C CA . ILE A 1 189 ? 21.264 7.507 12.994 1.00 86.69 189 ILE A CA 1
ATOM 1525 C C . ILE A 1 189 ? 19.913 6.812 13.163 1.00 86.69 189 ILE A C 1
ATOM 1527 O O . ILE A 1 189 ? 18.890 7.489 13.211 1.00 86.69 189 ILE A O 1
ATOM 1531 N N . LEU A 1 190 ? 19.894 5.485 13.324 1.00 84.69 190 LEU A N 1
ATOM 1532 C CA . LEU A 1 190 ? 18.661 4.721 13.559 1.00 84.69 190 LEU A CA 1
ATOM 1533 C C . LEU A 1 190 ? 17.949 5.181 14.839 1.00 84.69 190 LEU A C 1
ATOM 1535 O O . LEU A 1 190 ? 16.729 5.343 14.851 1.00 84.69 190 LEU A O 1
ATOM 1539 N N . THR A 1 191 ? 18.717 5.482 15.888 1.00 86.69 191 THR A N 1
ATOM 1540 C CA . THR A 1 191 ? 18.190 6.057 17.134 1.00 86.69 191 THR A CA 1
ATOM 1541 C C . THR A 1 191 ? 17.563 7.435 16.906 1.00 86.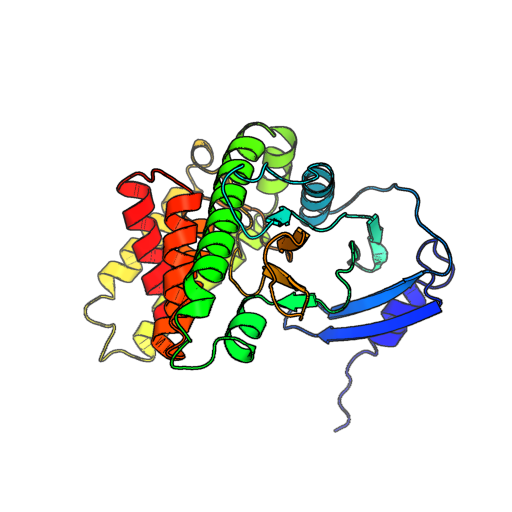69 191 THR A C 1
ATOM 1543 O O . THR A 1 191 ? 16.470 7.709 17.400 1.00 86.69 191 THR A O 1
ATOM 1546 N N . GLN A 1 192 ? 18.216 8.308 16.133 1.00 87.56 192 GLN A N 1
ATOM 1547 C CA . GLN A 1 192 ? 17.662 9.622 15.784 1.00 87.56 192 GLN A CA 1
ATOM 1548 C C . GLN A 1 192 ? 16.393 9.508 14.932 1.00 87.56 192 GLN A C 1
ATOM 1550 O O . GLN A 1 192 ? 15.453 10.270 15.140 1.00 87.56 192 GLN A O 1
ATOM 1555 N N . VAL A 1 193 ? 16.343 8.545 14.009 1.00 85.06 193 VAL A N 1
ATOM 1556 C CA . VAL A 1 193 ? 15.160 8.260 13.187 1.00 85.06 193 VAL A CA 1
ATOM 1557 C C . VAL A 1 193 ? 13.973 7.833 14.053 1.00 85.06 193 VAL A C 1
ATOM 1559 O O . VAL A 1 193 ? 12.871 8.348 13.864 1.00 85.06 193 VAL A O 1
ATOM 1562 N N . GLU A 1 194 ? 14.180 6.940 15.024 1.00 86.06 194 GLU A N 1
ATOM 1563 C CA . GLU A 1 194 ? 13.121 6.547 15.962 1.00 86.06 194 GLU A CA 1
ATOM 1564 C C . GLU A 1 194 ? 12.647 7.737 16.808 1.00 86.06 194 GLU A C 1
ATOM 1566 O O . GLU A 1 194 ? 11.444 7.954 16.943 1.00 86.06 194 GLU A O 1
ATOM 1571 N N . GLN A 1 195 ? 13.574 8.540 17.339 1.00 87.88 195 GLN A N 1
ATOM 1572 C CA . GLN A 1 195 ? 13.238 9.725 18.136 1.00 87.88 195 GLN A CA 1
ATOM 1573 C C . GLN A 1 195 ? 12.446 10.756 17.329 1.00 87.88 195 GLN A C 1
ATOM 1575 O O . GLN A 1 195 ? 11.464 11.304 17.833 1.00 87.88 195 GLN A O 1
ATOM 1580 N N . LEU A 1 196 ? 12.842 10.997 16.076 1.00 86.75 196 LEU A N 1
ATOM 1581 C CA . LEU A 1 196 ? 12.118 11.871 15.163 1.00 86.75 196 LEU A CA 1
ATOM 1582 C C . LEU A 1 196 ? 10.693 11.346 14.947 1.00 86.75 196 LEU A C 1
ATOM 1584 O O . LEU A 1 196 ? 9.737 12.075 15.204 1.00 86.75 196 LEU A O 1
ATOM 1588 N N . ALA A 1 197 ? 10.545 10.067 14.596 1.00 84.56 197 ALA A N 1
ATOM 1589 C CA . ALA A 1 197 ? 9.240 9.446 14.378 1.00 84.56 197 ALA A CA 1
ATOM 1590 C C . ALA A 1 197 ? 8.356 9.439 15.637 1.00 84.56 197 ALA A C 1
ATOM 1592 O O . ALA A 1 197 ? 7.136 9.563 15.540 1.00 84.56 197 ALA A O 1
ATOM 1593 N N . ALA A 1 198 ? 8.947 9.296 16.826 1.00 85.19 198 ALA A N 1
ATOM 1594 C CA . ALA A 1 198 ? 8.232 9.420 18.092 1.00 85.19 198 ALA A CA 1
ATOM 1595 C C . ALA A 1 198 ? 7.765 10.865 18.331 1.00 85.19 198 ALA A C 1
ATOM 1597 O O . ALA A 1 198 ? 6.623 11.077 18.726 1.00 85.19 198 ALA A O 1
ATOM 1598 N N . SER A 1 199 ? 8.609 11.861 18.040 1.00 87.19 199 SER A N 1
ATOM 1599 C CA . SER A 1 199 ? 8.266 13.279 18.217 1.00 87.19 199 SER A CA 1
ATOM 1600 C C . SER A 1 199 ? 7.171 13.763 17.262 1.00 87.19 199 SER A C 1
ATOM 1602 O O . SER A 1 199 ? 6.308 14.542 17.658 1.00 87.19 199 SER A O 1
ATOM 1604 N N . GLU A 1 200 ? 7.154 13.259 16.028 1.00 87.19 200 GLU A N 1
ATOM 1605 C CA . GLU A 1 200 ? 6.154 13.612 15.013 1.00 87.19 200 GLU A CA 1
ATOM 1606 C C . GLU A 1 200 ? 4.744 13.183 15.419 1.00 87.19 200 GLU A C 1
ATOM 1608 O O . GLU A 1 200 ? 3.769 13.860 15.102 1.00 87.19 200 GLU A O 1
ATOM 1613 N N . LYS A 1 201 ? 4.627 12.093 16.181 1.00 81.81 201 LYS A N 1
ATOM 1614 C CA . LYS A 1 201 ? 3.337 11.598 16.676 1.00 81.81 201 LYS A CA 1
ATOM 1615 C C . LYS A 1 201 ? 2.676 12.525 17.682 1.00 81.81 201 LYS A C 1
ATOM 1617 O O . LYS A 1 201 ? 1.451 12.576 17.743 1.00 81.81 201 LYS A O 1
ATOM 1622 N N . GLU A 1 202 ? 3.476 13.255 18.450 1.00 84.69 202 GLU A N 1
ATOM 1623 C CA . GLU A 1 202 ? 2.973 14.214 19.432 1.00 84.69 202 GLU A CA 1
ATOM 1624 C C . GLU A 1 202 ? 2.351 15.437 18.740 1.00 84.69 202 GLU A C 1
ATOM 1626 O O . GLU A 1 202 ? 1.441 16.073 19.277 1.00 84.69 202 GLU A O 1
ATOM 1631 N N . ASN A 1 203 ? 2.789 15.752 17.516 1.00 85.94 203 ASN A N 1
ATOM 1632 C CA . ASN A 1 203 ? 2.259 16.865 16.738 1.00 85.94 203 ASN A CA 1
ATOM 1633 C C . ASN A 1 203 ? 1.011 16.462 15.948 1.00 85.94 203 ASN A C 1
ATOM 1635 O O . ASN A 1 203 ? 0.997 16.406 14.717 1.00 85.94 203 ASN A O 1
ATOM 1639 N N . THR A 1 204 ? -0.066 16.179 16.680 1.00 83.75 204 THR A N 1
ATOM 1640 C CA . THR A 1 204 ? -1.310 15.676 16.085 1.00 83.75 204 THR A CA 1
ATOM 1641 C C . THR A 1 204 ? -1.901 16.590 15.012 1.00 83.75 204 THR A C 1
ATOM 1643 O O . THR A 1 204 ? -2.592 16.070 14.145 1.00 83.75 204 THR A O 1
ATOM 1646 N N . ASP A 1 205 ? -1.626 17.899 15.006 1.00 86.12 205 ASP A N 1
ATOM 1647 C CA . ASP A 1 205 ? -2.131 18.842 13.994 1.00 86.12 205 ASP A CA 1
ATOM 1648 C C . ASP A 1 205 ? -1.519 18.614 12.600 1.00 86.12 205 ASP A C 1
ATOM 1650 O O . ASP A 1 205 ? -2.158 18.903 11.587 1.00 86.12 205 ASP A O 1
ATOM 1654 N N 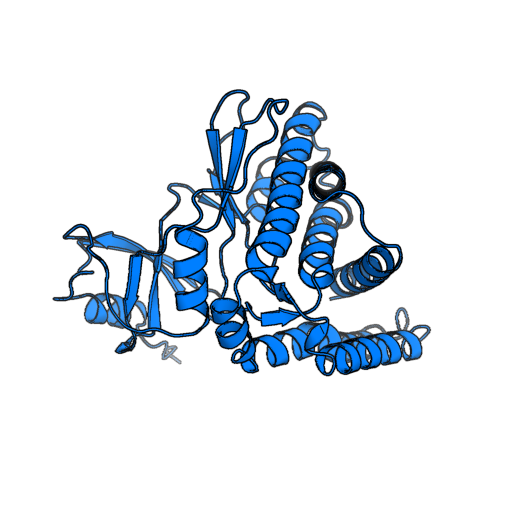. GLU A 1 206 ? -0.311 18.050 12.533 1.00 86.38 206 GLU A N 1
ATOM 1655 C CA . GLU A 1 206 ? 0.371 17.707 11.278 1.00 86.38 206 GLU A CA 1
ATOM 1656 C C . GLU A 1 206 ? -0.004 16.309 10.764 1.00 86.38 206 GLU A C 1
ATOM 1658 O O . GLU A 1 206 ? 0.253 15.975 9.604 1.00 86.38 206 GLU A O 1
ATOM 1663 N N . LEU A 1 207 ? -0.658 15.495 11.599 1.00 92.00 207 LEU A N 1
ATOM 1664 C CA . LEU A 1 207 ? -1.049 14.137 11.244 1.00 92.00 207 LEU A CA 1
ATOM 1665 C C . LEU A 1 207 ? -2.345 14.098 10.432 1.00 92.00 207 LEU A C 1
ATOM 1667 O O . LEU A 1 207 ? -3.336 14.788 10.715 1.00 92.00 207 LEU A O 1
ATOM 1671 N N . GLN A 1 208 ? -2.355 13.197 9.457 1.00 93.50 208 GLN A N 1
ATOM 1672 C CA . GLN A 1 208 ? -3.472 12.941 8.558 1.00 93.50 208 GLN A CA 1
ATOM 1673 C C . GLN A 1 208 ? -3.922 11.487 8.671 1.00 93.50 208 GLN A C 1
ATOM 1675 O O . GLN A 1 208 ? -3.233 10.651 9.254 1.00 93.50 208 GLN A O 1
ATOM 1680 N N . ILE A 1 209 ? -5.105 11.185 8.139 1.00 94.25 209 ILE A N 1
ATOM 1681 C CA . ILE A 1 209 ? -5.578 9.803 8.063 1.00 94.25 209 ILE A CA 1
ATOM 1682 C C . ILE A 1 209 ? -4.721 9.080 7.026 1.00 94.25 209 ILE A C 1
ATOM 1684 O O . ILE A 1 209 ? -4.723 9.460 5.854 1.00 94.25 209 ILE A O 1
ATOM 1688 N N . ILE A 1 210 ? -4.024 8.039 7.468 1.00 94.44 210 ILE A N 1
ATOM 1689 C CA . ILE A 1 210 ? -3.254 7.130 6.619 1.00 94.44 210 ILE A CA 1
ATOM 1690 C C . ILE A 1 210 ? -3.843 5.723 6.705 1.00 94.44 210 ILE A C 1
ATOM 1692 O O . ILE A 1 210 ? -4.470 5.365 7.705 1.00 94.44 210 ILE A O 1
ATOM 1696 N N . HIS A 1 211 ? -3.619 4.918 5.673 1.00 94.44 211 HIS A N 1
ATOM 1697 C CA . HIS A 1 211 ? -3.904 3.487 5.701 1.00 94.44 211 HIS A CA 1
ATOM 1698 C C . HIS A 1 211 ? -3.011 2.774 6.722 1.00 94.44 211 HIS A C 1
ATOM 1700 O O . HIS A 1 211 ? -3.439 1.828 7.377 1.00 94.44 211 HIS A O 1
ATOM 1706 N N . GLY A 1 212 ? -1.757 3.211 6.858 1.00 91.25 212 GLY A N 1
ATOM 1707 C CA . GLY A 1 212 ? -0.814 2.723 7.861 1.00 91.25 212 GLY A CA 1
ATOM 1708 C C . GLY A 1 212 ? -0.097 1.431 7.482 1.00 91.25 212 GLY A C 1
ATOM 1709 O O . GLY A 1 212 ? 0.938 1.146 8.078 1.00 91.25 212 GLY A O 1
ATOM 1710 N N . ASP A 1 213 ? -0.591 0.691 6.486 1.00 91.88 213 ASP A N 1
ATOM 1711 C CA . ASP A 1 213 ? 0.016 -0.514 5.897 1.00 91.88 213 ASP A CA 1
ATOM 1712 C C . ASP A 1 213 ? -0.221 -0.564 4.381 1.00 91.88 213 ASP A C 1
ATOM 1714 O O . ASP A 1 213 ? -0.735 -1.534 3.830 1.00 91.88 213 ASP A O 1
ATOM 1718 N N . PHE A 1 214 ? 0.093 0.531 3.689 1.00 95.81 214 PHE A N 1
ATOM 1719 C CA . PHE A 1 214 ? -0.136 0.655 2.251 1.00 95.81 214 PHE A CA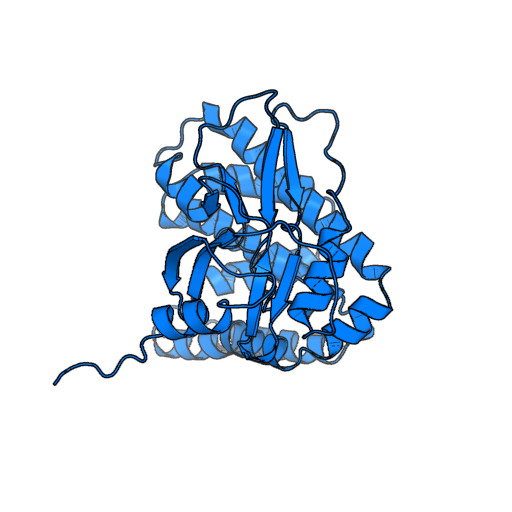 1
ATOM 1720 C C . PHE A 1 214 ? 1.031 0.093 1.426 1.00 95.81 214 PHE A C 1
ATOM 1722 O O . PHE A 1 214 ? 1.894 0.827 0.952 1.00 95.81 214 PHE A O 1
ATOM 1729 N N . TRP A 1 215 ? 1.044 -1.224 1.225 1.00 95.56 215 TRP A N 1
ATOM 1730 C CA . TRP A 1 215 ? 2.058 -1.918 0.423 1.00 95.56 215 TRP A CA 1
ATOM 1731 C C . TRP A 1 215 ? 1.456 -2.795 -0.676 1.00 95.56 215 TRP A C 1
ATOM 1733 O O . TRP A 1 215 ? 0.247 -3.010 -0.747 1.00 95.56 215 TRP A O 1
ATOM 1743 N N . THR A 1 216 ? 2.310 -3.349 -1.545 1.00 97.06 216 THR A N 1
ATOM 1744 C CA . THR A 1 216 ? 1.892 -4.201 -2.678 1.00 97.06 216 THR A CA 1
ATOM 1745 C C . THR A 1 216 ? 1.157 -5.485 -2.258 1.00 97.06 216 THR A C 1
ATOM 1747 O O . THR A 1 216 ? 0.475 -6.097 -3.082 1.00 97.06 216 THR A O 1
ATOM 1750 N N . GLY A 1 217 ? 1.260 -5.903 -0.993 1.00 95.94 217 GLY A N 1
ATOM 1751 C CA . GLY A 1 217 ? 0.462 -6.988 -0.418 1.00 95.94 217 GLY A CA 1
ATOM 1752 C C . GLY A 1 217 ? -0.986 -6.590 -0.127 1.00 95.94 217 GLY A C 1
ATOM 1753 O O . GLY A 1 217 ? -1.877 -7.414 -0.272 1.00 95.94 217 GLY A O 1
ATOM 1754 N N . ASN A 1 218 ? -1.260 -5.318 0.151 1.00 97.31 218 ASN A N 1
ATOM 1755 C CA . ASN A 1 218 ? -2.602 -4.819 0.482 1.00 97.31 218 ASN A CA 1
ATOM 1756 C C . ASN A 1 218 ? -3.321 -4.189 -0.722 1.00 97.31 218 ASN A C 1
ATOM 1758 O O . ASN A 1 218 ? -4.322 -3.483 -0.594 1.00 97.31 218 ASN A O 1
ATOM 1762 N N . VAL A 1 219 ? -2.836 -4.496 -1.927 1.00 98.00 219 VAL A N 1
ATOM 1763 C CA . VAL A 1 219 ? -3.460 -4.130 -3.199 1.00 98.00 219 VAL A CA 1
ATOM 1764 C C . VAL A 1 219 ? -3.876 -5.402 -3.926 1.00 98.00 219 VAL A C 1
ATOM 1766 O O . VAL A 1 219 ? -3.041 -6.264 -4.176 1.00 98.00 219 VAL A O 1
ATOM 1769 N N . VAL A 1 220 ? -5.150 -5.524 -4.295 1.00 97.50 220 VAL A N 1
ATOM 1770 C CA . VAL A 1 220 ? -5.717 -6.712 -4.952 1.00 97.50 220 VAL A CA 1
ATOM 1771 C C . VAL A 1 220 ? -6.248 -6.351 -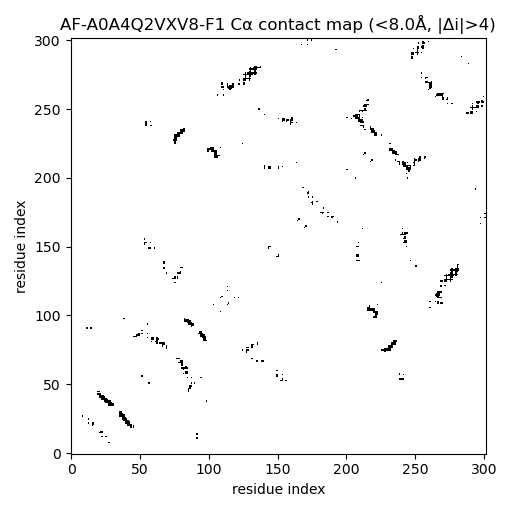6.335 1.00 97.50 220 VAL A C 1
ATOM 1773 O O . VAL A 1 220 ? -6.989 -5.385 -6.496 1.00 97.50 220 VAL A O 1
ATOM 1776 N N . LEU A 1 221 ? -5.914 -7.151 -7.342 1.00 97.06 221 LEU A N 1
ATOM 1777 C CA . LEU A 1 221 ? -6.369 -6.994 -8.726 1.00 97.06 221 LEU A CA 1
ATOM 1778 C C . LEU A 1 221 ? -6.783 -8.356 -9.315 1.00 97.06 221 LEU A C 1
ATOM 1780 O O . LEU A 1 221 ? -6.475 -9.389 -8.716 1.00 97.06 221 LEU A O 1
ATOM 1784 N N . PRO A 1 222 ? -7.493 -8.410 -10.459 1.00 95.94 222 PRO A N 1
ATOM 1785 C CA . PRO A 1 222 ? -7.846 -9.677 -11.087 1.00 95.94 222 PRO A CA 1
ATOM 1786 C C . PRO A 1 222 ? -6.604 -10.488 -11.460 1.00 95.94 222 PRO A C 1
ATOM 1788 O O . PRO A 1 222 ? -5.651 -9.967 -12.036 1.00 95.94 222 PRO A O 1
ATOM 1791 N N . ASN A 1 223 ? -6.641 -11.793 -11.207 1.00 95.56 223 ASN A N 1
ATOM 1792 C CA . ASN A 1 223 ? -5.615 -12.751 -11.611 1.00 95.56 223 ASN A CA 1
ATOM 1793 C C . ASN A 1 223 ? -5.758 -13.126 -13.094 1.00 95.56 223 ASN A C 1
ATOM 1795 O O . ASN A 1 223 ? -5.934 -14.291 -13.454 1.00 95.56 223 ASN A O 1
ATOM 1799 N N . ALA A 1 224 ? -5.732 -12.115 -13.953 1.00 93.38 224 ALA A N 1
ATOM 1800 C CA . ALA A 1 224 ? -5.904 -12.229 -15.391 1.00 93.38 224 ALA A CA 1
ATOM 1801 C C . ALA A 1 224 ? -4.942 -11.282 -16.110 1.00 93.38 224 ALA A C 1
ATOM 1803 O O . ALA A 1 224 ? -4.446 -10.328 -15.519 1.00 93.38 224 ALA A O 1
ATOM 1804 N N . ALA A 1 225 ? -4.698 -11.537 -17.396 1.00 92.12 225 ALA A N 1
ATOM 1805 C CA . ALA A 1 225 ? -3.889 -10.642 -18.210 1.00 92.12 225 ALA A CA 1
ATOM 1806 C C . ALA A 1 225 ? -4.502 -9.233 -18.242 1.00 92.12 225 ALA A C 1
ATOM 1808 O O . ALA A 1 225 ? -5.697 -9.064 -18.508 1.00 92.12 225 ALA A O 1
ATOM 1809 N N . ILE A 1 226 ? -3.660 -8.234 -17.999 1.00 93.31 226 ILE A N 1
ATOM 1810 C CA . ILE A 1 226 ? -3.998 -6.823 -18.158 1.00 93.31 226 ILE A CA 1
ATOM 1811 C C . ILE A 1 226 ? -4.033 -6.517 -19.657 1.00 93.31 226 ILE A C 1
ATOM 1813 O O . ILE A 1 226 ? -3.086 -6.817 -20.376 1.00 93.31 226 ILE A O 1
ATOM 1817 N N . ASN A 1 227 ? -5.156 -5.977 -20.129 1.00 88.62 227 ASN A N 1
ATOM 1818 C CA . ASN A 1 227 ? -5.359 -5.631 -21.532 1.00 88.62 227 ASN A CA 1
ATOM 1819 C C . ASN A 1 227 ? -5.826 -4.177 -21.645 1.00 88.62 227 ASN A C 1
ATOM 1821 O O . ASN A 1 227 ? -6.688 -3.738 -20.875 1.00 88.62 227 ASN A O 1
ATOM 1825 N N . GLU A 1 228 ? -5.309 -3.461 -22.640 1.00 89.62 228 GLU A N 1
ATOM 1826 C CA . GLU A 1 228 ? -5.731 -2.099 -22.978 1.00 89.62 228 GLU A CA 1
ATOM 1827 C C . GLU A 1 228 ? -7.250 -1.997 -23.188 1.00 89.62 228 GLU A C 1
ATOM 1829 O O . GLU A 1 228 ? -7.917 -2.937 -23.633 1.00 89.62 228 GLU A O 1
ATOM 1834 N N . GLY A 1 229 ? -7.821 -0.840 -22.848 1.00 83.75 229 GLY A N 1
ATOM 1835 C CA . GLY A 1 229 ? -9.246 -0.550 -23.037 1.00 83.75 229 GLY A CA 1
ATOM 1836 C C . GLY A 1 229 ? -10.202 -1.330 -22.125 1.00 83.75 229 GLY A C 1
ATOM 1837 O O . GLY A 1 229 ? -11.405 -1.055 -22.123 1.00 83.75 229 GLY A O 1
ATOM 1838 N N . THR A 1 230 ? -9.704 -2.270 -21.318 1.00 86.06 230 THR A N 1
ATOM 1839 C CA . THR A 1 230 ? -10.509 -2.965 -20.310 1.00 86.06 230 THR A CA 1
ATOM 1840 C C . THR A 1 230 ? -10.461 -2.227 -18.978 1.00 86.06 230 THR A C 1
ATOM 1842 O O . THR A 1 230 ? -9.431 -1.690 -18.573 1.00 86.06 230 THR A O 1
ATOM 1845 N N . LYS A 1 231 ? -11.603 -2.177 -18.284 1.00 90.38 231 LYS A N 1
ATOM 1846 C CA . LYS A 1 231 ? -11.664 -1.665 -16.914 1.00 90.38 231 LYS A CA 1
ATOM 1847 C C . LYS A 1 231 ? -11.102 -2.715 -15.963 1.00 90.38 231 LYS A C 1
ATOM 1849 O O . LYS A 1 231 ? -11.645 -3.815 -15.884 1.00 90.38 231 LYS A O 1
ATOM 1854 N N . ILE A 1 232 ? -10.078 -2.344 -15.206 1.00 93.44 232 ILE A N 1
ATOM 1855 C CA . ILE A 1 232 ? -9.368 -3.235 -14.289 1.00 93.44 232 ILE A CA 1
ATOM 1856 C C . ILE A 1 232 ? -9.624 -2.738 -12.863 1.00 93.44 232 ILE A C 1
ATOM 1858 O O . ILE A 1 232 ? -9.084 -1.703 -12.476 1.00 93.44 232 ILE A O 1
ATOM 1862 N N . PRO A 1 233 ? -10.486 -3.401 -12.074 1.00 93.81 233 PRO A N 1
ATOM 1863 C CA . PRO A 1 233 ? -10.680 -3.022 -10.680 1.00 93.81 233 PRO A CA 1
ATOM 1864 C C . PRO A 1 233 ? -9.403 -3.293 -9.877 1.00 93.81 233 PRO A C 1
ATOM 1866 O O . PRO A 1 233 ? -8.814 -4.361 -10.002 1.00 93.81 233 PRO A O 1
ATOM 1869 N N . VAL A 1 234 ? -9.002 -2.345 -9.038 1.00 96.19 234 VAL A N 1
ATOM 1870 C CA . VAL A 1 234 ? -7.865 -2.489 -8.123 1.00 96.19 234 VAL A CA 1
ATOM 1871 C C . VAL A 1 234 ? -8.345 -2.107 -6.729 1.00 96.19 234 VAL A C 1
ATOM 1873 O O . VAL A 1 234 ? -8.847 -1.003 -6.521 1.00 96.19 234 VAL A O 1
ATOM 1876 N N . PHE A 1 235 ? -8.274 -3.041 -5.788 1.00 95.81 235 PHE A N 1
ATOM 1877 C CA . PHE A 1 235 ? -8.778 -2.864 -4.432 1.00 95.81 235 PHE A CA 1
ATOM 1878 C C . PHE A 1 235 ? -7.640 -2.588 -3.462 1.00 95.81 235 PHE A C 1
ATOM 1880 O O . PHE A 1 235 ? -6.699 -3.370 -3.395 1.00 95.81 235 PHE A O 1
ATOM 1887 N N . VAL A 1 236 ? -7.764 -1.513 -2.690 1.00 96.19 236 VAL A N 1
ATOM 1888 C CA . VAL A 1 236 ? -6.933 -1.259 -1.508 1.00 96.19 236 VAL A CA 1
ATOM 1889 C C . VAL A 1 236 ? -7.651 -1.851 -0.299 1.00 96.19 236 VAL A C 1
ATOM 1891 O O . VAL A 1 236 ? -8.771 -1.437 0.022 1.00 96.19 236 VAL A O 1
ATOM 1894 N N . VAL A 1 237 ? -7.050 -2.865 0.313 1.00 92.75 237 VAL A N 1
ATOM 1895 C CA . VAL A 1 237 ? -7.658 -3.714 1.349 1.00 92.75 237 VAL A CA 1
ATOM 1896 C C . VAL A 1 237 ? -6.864 -3.648 2.651 1.00 92.75 237 VAL A C 1
ATOM 1898 O O . VAL A 1 237 ? -5.780 -3.093 2.663 1.00 92.75 237 VAL A O 1
ATOM 1901 N N . ASP A 1 238 ? -7.385 -4.278 3.705 1.00 89.00 238 ASP A N 1
ATOM 1902 C CA . ASP A 1 238 ? -6.687 -4.449 4.989 1.00 89.00 238 ASP A CA 1
ATOM 1903 C C . ASP A 1 238 ? -6.428 -3.128 5.738 1.00 89.00 238 ASP A C 1
ATOM 1905 O O . ASP A 1 238 ? -5.304 -2.674 5.940 1.00 89.00 238 ASP A O 1
ATOM 1909 N N . TRP A 1 239 ? -7.520 -2.472 6.139 1.00 90.06 239 TRP A N 1
ATOM 1910 C CA . TRP A 1 239 ? -7.490 -1.146 6.762 1.00 90.06 239 TRP A CA 1
ATOM 1911 C C . TRP A 1 239 ? -7.309 -1.212 8.291 1.00 90.06 239 TRP A C 1
ATOM 1913 O O . TRP A 1 239 ? -7.469 -0.192 8.967 1.00 90.06 239 TRP A O 1
ATOM 1923 N N . GLU A 1 240 ? -6.945 -2.369 8.854 1.00 82.56 240 GLU A N 1
ATOM 1924 C CA . GLU A 1 240 ? -6.815 -2.593 10.304 1.00 82.56 240 GLU A CA 1
ATOM 1925 C C . GLU A 1 240 ? -5.788 -1.653 10.967 1.00 82.56 240 GLU A C 1
ATOM 1927 O O . GLU A 1 240 ? -5.923 -1.268 12.133 1.00 82.56 240 GLU A O 1
ATOM 1932 N N . MET A 1 241 ? -4.793 -1.215 10.187 1.00 85.06 241 MET A N 1
ATOM 1933 C CA . MET A 1 241 ? -3.720 -0.312 10.616 1.00 85.06 241 MET A CA 1
ATOM 1934 C C . MET A 1 241 ? -4.011 1.178 10.395 1.00 85.06 241 MET A C 1
ATOM 1936 O O . MET A 1 241 ? -3.126 2.009 10.641 1.00 85.06 241 MET A O 1
ATOM 1940 N N . THR A 1 242 ? -5.233 1.527 9.976 1.00 91.00 242 THR A N 1
ATOM 1941 C CA . THR A 1 242 ? -5.646 2.920 9.744 1.00 91.00 242 THR A CA 1
ATOM 1942 C C . THR A 1 242 ? -5.441 3.756 10.994 1.00 91.00 242 THR A C 1
ATOM 1944 O O . THR A 1 242 ? -5.952 3.425 12.063 1.00 91.00 242 THR A O 1
ATOM 1947 N N . GLN A 1 243 ? -4.727 4.867 10.864 1.00 90.81 243 GLN A N 1
ATOM 1948 C CA . GLN A 1 243 ? -4.328 5.692 12.002 1.00 90.81 243 GLN A CA 1
ATOM 1949 C C . GLN A 1 243 ? -4.092 7.143 11.587 1.00 90.81 243 GLN A C 1
ATOM 1951 O O . GLN A 1 243 ? -4.076 7.473 10.399 1.00 90.81 243 GLN A O 1
ATOM 1956 N N . LEU A 1 244 ? -3.871 8.010 12.578 1.00 92.56 244 LEU A N 1
ATOM 1957 C CA . LEU A 1 244 ? -3.256 9.305 12.325 1.00 92.56 244 LEU A CA 1
ATOM 1958 C C . LEU A 1 244 ? -1.745 9.130 12.173 1.00 92.56 244 LEU A C 1
ATOM 1960 O O . LEU A 1 244 ? -1.078 8.588 13.055 1.00 92.56 244 LEU A O 1
ATOM 1964 N N . GLY A 1 245 ? -1.213 9.596 11.052 1.00 91.94 245 GLY A N 1
ATOM 1965 C CA . GLY A 1 245 ? 0.205 9.525 10.739 1.00 91.94 245 GLY A CA 1
ATOM 1966 C C . GLY A 1 245 ? 0.595 10.510 9.644 1.00 91.94 245 GLY A C 1
ATOM 1967 O O . GLY A 1 245 ? -0.241 11.233 9.100 1.00 91.94 245 GLY A O 1
ATOM 1968 N N . LEU A 1 246 ? 1.886 10.551 9.328 1.00 91.62 246 LEU A N 1
ATOM 1969 C CA . LEU A 1 246 ? 2.376 11.350 8.213 1.00 91.62 246 LEU A CA 1
ATOM 1970 C C . LEU A 1 246 ? 2.088 10.633 6.885 1.00 91.62 246 LEU A C 1
ATOM 1972 O O . LEU A 1 246 ? 2.393 9.444 6.772 1.00 91.62 246 LEU A O 1
ATOM 1976 N N . PRO A 1 247 ? 1.593 11.329 5.843 1.00 91.94 247 PRO A N 1
ATOM 1977 C CA . PRO A 1 247 ? 1.358 10.727 4.524 1.00 91.94 247 PRO A CA 1
ATOM 1978 C C . PRO A 1 247 ? 2.593 10.067 3.893 1.00 91.94 247 PRO A C 1
ATOM 1980 O O . PRO A 1 247 ? 2.464 9.167 3.065 1.00 91.94 247 PRO A O 1
ATOM 1983 N N . SER A 1 248 ? 3.799 10.483 4.300 1.00 91.31 248 SER A N 1
ATOM 1984 C CA . SER A 1 248 ? 5.057 9.870 3.864 1.00 91.31 248 SER A CA 1
ATOM 1985 C C . SER A 1 248 ? 5.189 8.400 4.267 1.00 91.31 248 SER A C 1
ATOM 1987 O O . SER A 1 248 ? 5.968 7.694 3.635 1.00 91.31 248 SER A O 1
ATOM 1989 N N . VAL A 1 249 ? 4.445 7.938 5.279 1.00 91.50 249 VAL A N 1
ATOM 1990 C CA . VAL A 1 249 ? 4.442 6.535 5.712 1.00 91.50 249 VAL A CA 1
ATOM 1991 C C . VAL A 1 249 ? 3.887 5.644 4.603 1.00 91.50 249 VAL A C 1
ATOM 1993 O O . VAL A 1 249 ? 4.609 4.789 4.104 1.00 91.50 249 VAL A O 1
ATOM 1996 N N . ASP A 1 250 ? 2.650 5.883 4.158 1.00 95.12 250 ASP A N 1
ATOM 1997 C CA . ASP A 1 250 ? 2.025 5.088 3.089 1.00 95.12 250 ASP A CA 1
ATOM 1998 C C . ASP A 1 250 ? 2.769 5.247 1.756 1.00 95.12 250 ASP A C 1
ATOM 2000 O O . ASP A 1 250 ? 2.970 4.281 1.020 1.00 95.12 250 ASP A O 1
ATOM 2004 N N . PHE A 1 251 ? 3.208 6.471 1.446 1.00 96.12 251 PHE A N 1
ATOM 2005 C CA . PHE A 1 251 ? 3.952 6.749 0.219 1.00 96.12 251 PHE A CA 1
ATOM 2006 C C . PHE A 1 251 ? 5.305 6.016 0.190 1.00 96.12 251 PHE A C 1
ATOM 2008 O O . PHE A 1 251 ? 5.650 5.385 -0.811 1.00 96.12 251 PHE A O 1
ATOM 2015 N N . GLY A 1 252 ? 6.055 6.062 1.295 1.00 94.25 252 GLY A N 1
ATOM 2016 C CA . GLY A 1 252 ? 7.340 5.383 1.441 1.00 94.25 252 GLY A CA 1
ATOM 2017 C C . GLY A 1 252 ? 7.224 3.865 1.463 1.00 94.25 252 GLY A C 1
ATOM 2018 O O . GLY A 1 252 ? 8.030 3.200 0.815 1.00 94.25 252 GLY A O 1
ATOM 2019 N N . GLU A 1 253 ? 6.207 3.322 2.135 1.00 94.44 253 GLU A N 1
ATOM 2020 C CA . GLU A 1 253 ? 5.949 1.879 2.188 1.00 94.44 253 GLU A CA 1
ATOM 2021 C C . GLU A 1 253 ? 5.753 1.291 0.783 1.00 94.44 253 GLU A C 1
ATOM 2023 O O . GLU A 1 253 ? 6.415 0.323 0.401 1.00 94.44 253 GLU A O 1
ATOM 2028 N N . MET A 1 254 ? 4.897 1.922 -0.027 1.00 97.25 254 MET A N 1
ATOM 2029 C CA . MET A 1 254 ? 4.622 1.463 -1.386 1.00 97.25 254 MET A CA 1
ATOM 2030 C C . MET A 1 254 ? 5.865 1.541 -2.282 1.00 97.25 254 MET A C 1
ATOM 2032 O O . MET A 1 254 ? 6.156 0.586 -3.006 1.00 97.25 254 MET A O 1
ATOM 2036 N N . ILE A 1 255 ? 6.625 2.644 -2.215 1.00 96.94 255 ILE A N 1
ATOM 2037 C CA . ILE A 1 255 ? 7.877 2.803 -2.973 1.00 96.94 255 ILE A CA 1
ATOM 2038 C C . ILE A 1 255 ? 8.875 1.709 -2.605 1.00 96.94 255 ILE A C 1
ATOM 2040 O O . ILE A 1 255 ? 9.455 1.086 -3.495 1.00 96.94 255 ILE A O 1
ATOM 2044 N N . ALA A 1 256 ? 9.062 1.449 -1.312 1.00 95.12 256 ALA A N 1
ATOM 2045 C CA . ALA A 1 256 ? 10.018 0.458 -0.844 1.00 95.12 256 ALA A CA 1
ATOM 2046 C C . ALA A 1 256 ? 9.669 -0.948 -1.332 1.00 95.12 256 ALA A C 1
ATOM 2048 O O . ALA A 1 256 ? 10.538 -1.676 -1.805 1.00 95.12 256 ALA A O 1
ATOM 2049 N N . GLU A 1 257 ? 8.391 -1.319 -1.273 1.00 95.69 257 GLU A N 1
ATOM 2050 C CA . GLU A 1 257 ? 7.920 -2.639 -1.689 1.00 95.69 257 GLU A CA 1
ATOM 2051 C C . GLU A 1 257 ? 7.957 -2.821 -3.213 1.00 95.69 257 GLU A C 1
ATOM 2053 O O . GLU A 1 257 ? 8.299 -3.902 -3.698 1.00 95.69 257 GLU A O 1
ATOM 2058 N N . MET A 1 258 ? 7.697 -1.763 -3.989 1.00 97.62 258 MET A N 1
ATOM 2059 C CA . MET A 1 258 ? 7.924 -1.772 -5.438 1.00 97.62 258 MET A CA 1
ATOM 2060 C C . MET A 1 258 ? 9.417 -1.894 -5.778 1.00 97.62 258 MET A C 1
ATOM 2062 O O . MET A 1 258 ? 9.795 -2.691 -6.640 1.00 97.62 258 MET A O 1
ATOM 2066 N N . TYR A 1 259 ? 10.281 -1.169 -5.067 1.00 96.81 259 TYR A N 1
ATOM 2067 C CA . TYR A 1 259 ? 11.729 -1.248 -5.245 1.00 96.81 259 TYR A CA 1
ATOM 2068 C C . TYR A 1 259 ? 12.291 -2.617 -4.835 1.00 96.81 259 TYR A C 1
ATOM 2070 O O . TYR A 1 259 ? 13.152 -3.163 -5.523 1.00 96.81 259 TYR A O 1
ATOM 2078 N N . ALA A 1 260 ? 11.759 -3.233 -3.777 1.00 94.94 260 ALA A N 1
ATOM 2079 C CA . ALA A 1 260 ? 12.144 -4.563 -3.311 1.00 94.94 260 ALA A CA 1
ATOM 2080 C C . ALA A 1 260 ? 11.873 -5.665 -4.356 1.00 94.94 260 ALA A C 1
ATOM 2082 O O . ALA A 1 260 ? 12.644 -6.627 -4.445 1.00 94.94 260 ALA A O 1
ATOM 2083 N N . LEU A 1 261 ? 10.824 -5.529 -5.184 1.00 95.75 261 LEU A N 1
ATOM 2084 C CA . LEU A 1 261 ? 10.585 -6.431 -6.323 1.00 95.75 261 LEU A CA 1
ATOM 2085 C C . LEU A 1 261 ? 11.748 -6.386 -7.322 1.00 95.75 261 LEU A C 1
ATOM 2087 O O . LEU A 1 261 ? 12.218 -7.430 -7.778 1.00 95.75 261 LEU A O 1
ATOM 2091 N N . TRP A 1 262 ? 12.251 -5.196 -7.631 1.00 96.62 262 TRP A N 1
ATOM 2092 C CA . TRP A 1 262 ? 13.418 -5.059 -8.493 1.00 96.62 262 TRP A CA 1
ATOM 2093 C C . TRP A 1 262 ? 14.690 -5.550 -7.794 1.00 96.62 262 TRP A C 1
ATOM 2095 O O . TRP A 1 262 ? 15.375 -6.433 -8.309 1.00 96.62 262 TRP A O 1
ATOM 2105 N N . LEU A 1 263 ? 14.965 -5.055 -6.586 1.00 95.44 263 LEU A N 1
ATOM 2106 C CA . LEU A 1 263 ? 16.221 -5.305 -5.882 1.00 95.44 263 LEU A CA 1
ATOM 2107 C C . LEU A 1 263 ? 16.434 -6.791 -5.563 1.00 95.44 263 LEU A C 1
ATOM 2109 O O . LEU A 1 263 ? 17.520 -7.322 -5.794 1.00 95.44 263 LEU A O 1
ATOM 2113 N N . TYR A 1 264 ? 15.408 -7.477 -5.049 1.00 93.19 264 TYR A N 1
ATOM 2114 C CA . TYR A 1 264 ? 15.545 -8.856 -4.567 1.00 93.19 264 TYR A CA 1
ATOM 2115 C C . TYR A 1 264 ? 15.004 -9.916 -5.525 1.00 93.19 264 TYR A C 1
ATOM 2117 O O . TYR A 1 264 ? 15.342 -11.093 -5.371 1.00 93.19 264 TYR A O 1
ATOM 2125 N N . LYS A 1 265 ? 14.135 -9.549 -6.478 1.00 94.19 265 LYS A N 1
ATOM 2126 C CA . LYS A 1 265 ? 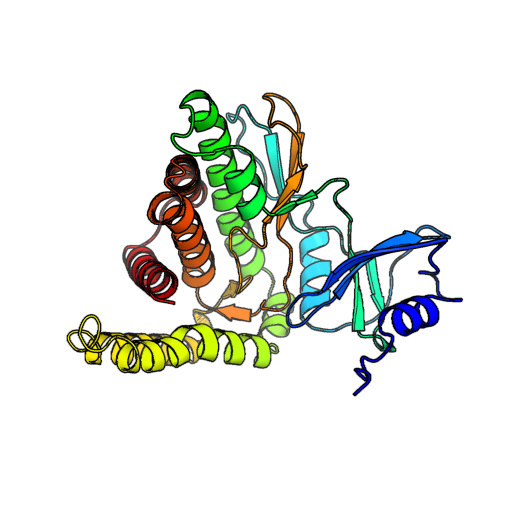13.550 -10.498 -7.446 1.00 94.19 265 LYS A CA 1
ATOM 2127 C C . LYS A 1 265 ? 13.959 -10.222 -8.891 1.00 94.19 265 LYS A C 1
ATOM 2129 O O . LYS A 1 265 ? 13.606 -11.019 -9.757 1.00 94.19 265 LYS A O 1
ATOM 2134 N N . SER A 1 266 ? 14.700 -9.140 -9.145 1.00 96.06 266 SER A N 1
ATOM 2135 C CA . SER A 1 266 ? 15.093 -8.698 -10.491 1.00 96.06 266 SER A CA 1
ATOM 2136 C C . SER A 1 266 ? 13.895 -8.462 -11.418 1.00 96.06 266 SER A C 1
ATOM 2138 O O . SER A 1 266 ? 13.997 -8.634 -12.628 1.00 96.06 266 SER A O 1
ATOM 2140 N N . ILE A 1 267 ? 12.743 -8.103 -10.845 1.00 97.50 267 ILE A N 1
ATOM 2141 C CA . ILE A 1 267 ? 11.518 -7.805 -11.588 1.00 97.50 267 ILE A CA 1
ATOM 2142 C C . ILE A 1 267 ? 11.525 -6.311 -11.924 1.00 97.50 267 ILE A C 1
ATOM 2144 O O . ILE A 1 267 ? 11.222 -5.480 -11.066 1.00 97.50 267 ILE A O 1
ATOM 2148 N N . ASP A 1 268 ? 11.853 -5.965 -13.170 1.00 97.94 268 ASP A N 1
ATOM 2149 C CA . ASP A 1 268 ? 11.952 -4.571 -13.635 1.00 97.94 268 ASP A CA 1
ATOM 2150 C C . ASP A 1 268 ? 10.606 -3.837 -13.560 1.00 97.94 268 ASP A C 1
ATOM 2152 O O . ASP A 1 268 ? 10.567 -2.629 -13.326 1.00 97.94 268 ASP A O 1
ATOM 2156 N N . ALA A 1 269 ? 9.490 -4.576 -13.628 1.00 97.75 269 ALA A N 1
ATOM 2157 C CA . ALA A 1 269 ? 8.157 -4.027 -13.376 1.00 97.75 269 ALA A CA 1
ATOM 2158 C C . ALA A 1 269 ? 8.034 -3.309 -12.023 1.00 97.75 269 ALA A C 1
ATOM 2160 O O . ALA A 1 269 ? 7.216 -2.399 -11.909 1.00 97.75 269 ALA A O 1
ATOM 2161 N N . GLY A 1 270 ? 8.833 -3.684 -11.015 1.00 97.75 270 GLY A N 1
ATOM 2162 C CA . GLY A 1 270 ? 8.896 -2.966 -9.742 1.00 97.75 270 GLY A CA 1
ATOM 2163 C C . GLY A 1 270 ? 9.292 -1.499 -9.923 1.00 97.75 270 GLY A C 1
ATOM 2164 O O . GLY A 1 270 ? 8.601 -0.614 -9.424 1.00 97.75 270 GLY A O 1
ATOM 2165 N N . LEU A 1 271 ? 10.335 -1.227 -10.716 1.00 97.88 271 LEU A N 1
ATOM 2166 C CA . LEU A 1 271 ? 10.771 0.141 -11.014 1.00 97.88 271 LEU A CA 1
ATOM 2167 C C . LEU A 1 271 ? 9.748 0.893 -11.864 1.00 97.88 271 LEU A C 1
ATOM 2169 O O . LEU A 1 271 ? 9.429 2.032 -11.547 1.00 97.88 271 LEU A O 1
ATOM 2173 N N . TRP A 1 272 ? 9.181 0.258 -12.892 1.00 98.50 272 TRP A N 1
ATOM 2174 C CA . TRP A 1 272 ? 8.187 0.914 -13.751 1.00 98.50 272 TRP A CA 1
ATOM 2175 C C . TRP A 1 272 ? 6.923 1.310 -12.980 1.00 98.50 272 TRP A C 1
ATOM 2177 O O . TRP A 1 272 ? 6.393 2.401 -13.181 1.00 98.50 272 TRP A O 1
ATOM 2187 N N . MET A 1 273 ? 6.453 0.449 -12.068 1.00 98.50 273 MET A N 1
ATOM 2188 C CA . MET A 1 273 ? 5.353 0.793 -11.164 1.00 98.50 273 MET A CA 1
ATOM 2189 C C . MET A 1 273 ? 5.741 1.933 -10.217 1.00 98.50 273 MET A C 1
ATOM 2191 O O . MET A 1 273 ? 4.934 2.831 -10.004 1.00 98.50 273 MET A O 1
ATOM 2195 N N . MET A 1 274 ? 6.963 1.932 -9.678 1.00 97.94 274 MET A N 1
ATOM 2196 C CA . MET A 1 274 ? 7.448 2.987 -8.783 1.00 97.94 274 MET A CA 1
ATOM 2197 C C . MET A 1 274 ? 7.531 4.350 -9.485 1.00 97.94 274 MET A C 1
ATOM 2199 O O . MET A 1 274 ? 7.073 5.349 -8.935 1.00 97.94 274 MET A O 1
ATOM 2203 N N . GLU A 1 275 ? 8.064 4.397 -10.708 1.00 97.81 275 GLU A N 1
ATOM 2204 C CA . GLU A 1 275 ? 8.118 5.608 -11.540 1.00 97.81 275 GLU A CA 1
ATOM 2205 C C . GLU A 1 275 ? 6.716 6.175 -11.771 1.00 97.81 275 GLU A C 1
ATOM 2207 O O . GLU A 1 275 ? 6.454 7.344 -11.473 1.00 97.81 275 GLU A O 1
ATOM 2212 N N . GLY A 1 276 ? 5.793 5.311 -12.204 1.00 97.62 276 GLY A N 1
ATOM 2213 C CA . GLY A 1 276 ? 4.397 5.679 -12.381 1.00 97.62 276 GLY A CA 1
ATOM 2214 C C . GLY A 1 276 ? 3.764 6.164 -11.082 1.00 97.62 276 GLY A C 1
ATOM 2215 O O . GLY A 1 276 ? 3.068 7.171 -11.083 1.00 97.62 276 GLY A O 1
ATOM 2216 N N . PHE A 1 277 ? 4.025 5.497 -9.956 1.00 97.88 277 PHE A N 1
ATOM 2217 C CA . PHE A 1 277 ? 3.496 5.869 -8.642 1.00 97.88 277 PHE A CA 1
ATOM 2218 C C . PHE A 1 277 ? 3.938 7.264 -8.203 1.00 97.88 277 PHE A C 1
ATOM 2220 O O . PHE A 1 277 ? 3.101 8.059 -7.773 1.00 97.88 277 PHE A O 1
ATOM 2227 N N . ILE A 1 278 ? 5.218 7.593 -8.380 1.00 96.38 278 ILE A N 1
ATOM 2228 C CA . ILE A 1 278 ? 5.759 8.925 -8.084 1.00 96.38 278 ILE A CA 1
ATOM 2229 C C . ILE A 1 278 ? 5.109 9.979 -8.991 1.00 96.38 278 ILE A C 1
ATOM 2231 O O . ILE A 1 278 ? 4.639 11.004 -8.491 1.00 96.38 278 ILE A O 1
ATOM 2235 N N . GLU A 1 279 ? 5.013 9.721 -10.302 1.00 95.75 279 GLU A N 1
ATOM 2236 C CA . GLU A 1 279 ? 4.317 10.619 -11.238 1.00 95.75 279 GLU A CA 1
ATOM 2237 C C . GLU A 1 279 ? 2.852 10.821 -10.826 1.00 95.75 279 GLU A C 1
ATOM 2239 O O . GLU A 1 279 ? 2.349 11.945 -10.776 1.00 95.75 279 GLU A O 1
ATOM 2244 N N . GLY A 1 280 ? 2.174 9.718 -10.515 1.00 94.88 280 GLY A N 1
ATOM 2245 C CA . GLY A 1 280 ? 0.769 9.677 -10.152 1.00 94.88 280 GLY A CA 1
ATOM 2246 C C . GLY A 1 280 ? 0.474 10.411 -8.861 1.00 94.88 280 GLY A C 1
ATOM 2247 O O . GLY A 1 280 ? -0.544 11.087 -8.798 1.00 94.88 280 GLY A O 1
ATOM 2248 N N . TYR A 1 281 ? 1.342 10.325 -7.853 1.00 95.44 281 TYR A N 1
ATOM 2249 C CA . TYR A 1 281 ? 1.193 11.079 -6.609 1.00 95.44 281 TYR A CA 1
ATOM 2250 C C . TYR A 1 281 ? 1.406 12.578 -6.845 1.00 95.44 281 TYR A C 1
ATOM 2252 O O . TYR A 1 281 ? 0.620 13.405 -6.379 1.00 95.44 281 TYR A O 1
ATOM 2260 N N . GLY A 1 282 ? 2.388 12.931 -7.678 1.00 93.94 282 GLY A N 1
ATOM 2261 C CA . GLY A 1 282 ? 2.687 14.302 -8.073 1.00 93.94 282 GLY A CA 1
ATOM 2262 C C . GLY A 1 282 ? 3.775 14.944 -7.211 1.00 93.94 282 GLY A C 1
ATOM 2263 O O . GLY A 1 282 ? 4.641 14.269 -6.662 1.00 93.94 282 GLY A O 1
ATOM 2264 N N . HIS A 1 283 ? 3.767 16.276 -7.128 1.00 90.38 283 HIS A N 1
ATOM 2265 C CA . HIS A 1 283 ? 4.835 17.022 -6.460 1.00 90.38 283 HIS A CA 1
ATOM 2266 C C . HIS A 1 283 ? 4.920 16.693 -4.961 1.00 90.38 283 HIS A C 1
ATOM 2268 O O . HIS A 1 283 ? 3.968 16.918 -4.213 1.00 90.38 283 HIS A O 1
ATOM 2274 N N . ILE A 1 284 ? 6.104 16.273 -4.513 1.00 89.12 284 ILE A N 1
ATOM 2275 C CA . ILE A 1 284 ? 6.441 16.055 -3.103 1.00 89.12 284 ILE A CA 1
ATOM 2276 C C . ILE A 1 284 ? 7.424 17.122 -2.614 1.00 89.12 284 ILE A C 1
ATOM 2278 O O . ILE A 1 284 ? 8.242 17.622 -3.384 1.00 89.12 284 ILE A O 1
ATOM 2282 N N . SER A 1 285 ? 7.342 17.499 -1.337 1.00 88.12 285 SER A N 1
ATOM 2283 C CA . SER A 1 285 ? 8.357 18.357 -0.717 1.00 88.12 285 SER A CA 1
ATOM 2284 C C . SER A 1 285 ? 9.653 17.575 -0.480 1.00 88.12 285 SER A C 1
ATOM 2286 O O . SER A 1 285 ? 9.637 16.349 -0.366 1.00 88.12 285 SER A O 1
ATOM 2288 N N . GLU A 1 286 ? 10.776 18.286 -0.349 1.00 86.12 286 GLU A N 1
ATOM 2289 C CA . GLU A 1 286 ? 12.061 17.696 0.065 1.00 86.12 286 GLU A CA 1
ATOM 2290 C C . GLU A 1 286 ? 11.927 16.935 1.390 1.00 86.12 286 GLU A C 1
ATOM 2292 O O . GLU A 1 286 ? 12.475 15.854 1.571 1.00 86.12 286 GLU A O 1
ATOM 2297 N N . GLU A 1 287 ? 11.104 17.468 2.283 1.00 85.88 287 GLU A N 1
ATOM 2298 C CA . GLU A 1 287 ? 10.778 16.873 3.564 1.00 85.88 287 GLU A CA 1
ATOM 2299 C C . GLU A 1 287 ? 10.043 15.516 3.432 1.00 85.88 287 GLU A C 1
ATOM 2301 O O . GLU A 1 287 ? 10.389 14.550 4.116 1.00 85.88 287 GLU A O 1
ATOM 2306 N N . ILE A 1 288 ? 9.062 15.404 2.525 1.00 84.75 288 ILE A N 1
ATOM 2307 C CA . ILE A 1 288 ? 8.407 14.119 2.223 1.00 84.75 288 ILE A CA 1
ATOM 2308 C C . ILE A 1 288 ? 9.404 13.164 1.563 1.00 84.75 288 ILE A C 1
ATOM 2310 O O . ILE A 1 288 ? 9.434 11.987 1.919 1.00 84.75 288 ILE A O 1
ATOM 2314 N N . ALA A 1 289 ? 10.240 13.648 0.640 1.00 86.25 289 ALA A N 1
ATOM 2315 C CA . ALA A 1 289 ? 11.251 12.828 -0.027 1.00 86.25 289 ALA A CA 1
ATOM 2316 C C . ALA A 1 289 ? 12.267 12.246 0.973 1.00 86.25 289 ALA A C 1
ATOM 2318 O O . ALA A 1 289 ? 12.579 11.058 0.914 1.00 86.25 289 ALA A O 1
ATOM 2319 N N . PHE A 1 290 ? 12.718 13.049 1.939 1.00 85.44 290 PHE A N 1
ATOM 2320 C CA . PHE A 1 290 ? 13.607 12.604 3.009 1.00 85.44 290 PHE A CA 1
ATOM 2321 C C . PHE A 1 290 ? 12.962 11.517 3.880 1.00 85.44 290 PHE A C 1
ATOM 2323 O O . PHE A 1 290 ? 13.557 10.461 4.088 1.00 85.44 290 PHE A O 1
ATOM 2330 N N . ARG A 1 291 ? 11.711 11.708 4.325 1.00 85.94 291 ARG A N 1
ATOM 2331 C CA . ARG A 1 291 ? 10.990 10.674 5.095 1.00 85.94 291 ARG A CA 1
ATOM 2332 C C . ARG A 1 291 ? 10.724 9.410 4.290 1.00 85.94 291 ARG A C 1
ATOM 2334 O O . ARG A 1 291 ? 10.806 8.309 4.823 1.00 85.94 291 ARG A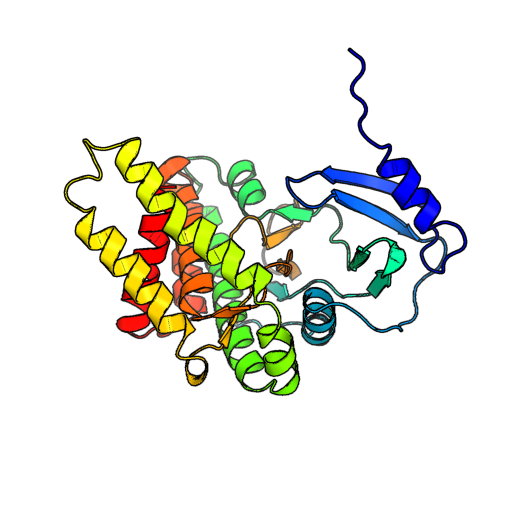 O 1
ATOM 2341 N N . THR A 1 292 ? 10.449 9.559 2.999 1.00 84.88 292 THR A N 1
ATOM 2342 C CA . THR A 1 292 ? 10.307 8.431 2.072 1.00 84.88 292 THR A CA 1
ATOM 2343 C C . THR A 1 292 ? 11.588 7.602 2.050 1.00 84.88 292 THR A C 1
ATOM 2345 O O . THR A 1 292 ? 11.514 6.387 2.196 1.00 84.88 292 THR A O 1
ATOM 2348 N N . ALA A 1 293 ? 12.759 8.241 1.943 1.00 84.00 293 ALA A N 1
ATOM 2349 C CA . ALA A 1 293 ? 14.044 7.543 1.969 1.00 84.00 293 ALA A CA 1
ATOM 2350 C C . ALA A 1 293 ? 14.248 6.753 3.273 1.00 84.00 293 ALA A C 1
ATOM 2352 O O . ALA A 1 293 ? 14.613 5.581 3.215 1.00 84.00 293 ALA A O 1
ATOM 2353 N N . ILE A 1 294 ? 13.905 7.339 4.427 1.00 82.69 294 ILE A N 1
ATOM 2354 C CA . ILE A 1 294 ? 13.938 6.644 5.726 1.00 82.69 294 ILE A CA 1
ATOM 2355 C C . ILE A 1 294 ? 13.055 5.385 5.707 1.00 82.69 294 ILE A C 1
ATOM 2357 O O . ILE A 1 294 ? 13.481 4.316 6.147 1.00 82.69 294 ILE A O 1
ATOM 2361 N N . HIS A 1 295 ? 11.822 5.491 5.200 1.00 79.06 295 HIS A N 1
ATOM 2362 C CA . HIS A 1 295 ? 10.911 4.347 5.122 1.00 79.06 295 HIS A CA 1
ATOM 2363 C C . HIS A 1 295 ? 11.419 3.259 4.170 1.00 79.06 295 HIS A C 1
ATOM 2365 O O . HIS A 1 295 ? 11.307 2.077 4.497 1.00 79.06 295 HIS A O 1
ATOM 2371 N N . VAL A 1 296 ? 12.011 3.643 3.036 1.00 79.94 296 VAL A N 1
ATOM 2372 C CA . VAL A 1 296 ? 12.611 2.702 2.083 1.00 79.94 296 VAL A CA 1
ATOM 2373 C C . VAL A 1 296 ? 13.764 1.946 2.721 1.00 79.94 296 VAL A C 1
ATOM 2375 O O . VAL A 1 296 ? 13.757 0.719 2.709 1.00 79.94 296 VAL A O 1
ATOM 2378 N N . GLU A 1 297 ? 14.718 2.649 3.328 1.00 73.50 297 GLU A N 1
ATOM 2379 C CA . GLU A 1 297 ? 15.856 2.014 3.996 1.00 73.50 297 GLU A CA 1
ATOM 2380 C C . GLU A 1 297 ? 15.385 1.036 5.075 1.00 73.50 297 GLU A C 1
ATOM 2382 O O . GLU A 1 297 ? 15.779 -0.128 5.063 1.00 73.50 297 GLU A O 1
ATOM 2387 N N . ARG A 1 298 ? 14.453 1.460 5.936 1.00 74.75 298 ARG A N 1
ATOM 2388 C CA . ARG A 1 298 ? 13.856 0.609 6.974 1.00 74.75 298 ARG A CA 1
ATOM 2389 C C . ARG A 1 298 ? 13.349 -0.729 6.431 1.00 74.75 298 ARG A C 1
ATOM 2391 O O . ARG A 1 298 ? 13.615 -1.762 7.035 1.00 74.75 298 ARG A O 1
ATOM 2398 N N . ILE A 1 299 ? 12.609 -0.715 5.325 1.00 75.75 299 ILE A N 1
ATOM 2399 C CA . ILE A 1 299 ? 11.979 -1.919 4.757 1.00 75.75 299 ILE A CA 1
ATOM 2400 C C . ILE A 1 299 ? 13.012 -2.825 4.089 1.00 75.75 299 ILE A C 1
ATOM 2402 O O . ILE A 1 299 ? 12.910 -4.043 4.182 1.00 75.75 299 ILE A O 1
ATOM 2406 N N . LEU A 1 300 ? 14.036 -2.252 3.456 1.00 74.44 300 LEU A N 1
ATOM 2407 C CA . LEU A 1 300 ? 15.112 -3.031 2.838 1.00 74.44 300 LEU A CA 1
ATOM 2408 C C . LEU A 1 300 ? 16.038 -3.708 3.867 1.00 74.44 300 LEU A C 1
ATOM 2410 O O . LEU A 1 300 ? 16.761 -4.642 3.518 1.00 74.44 300 LEU A O 1
ATOM 2414 N N . PHE A 1 301 ? 16.021 -3.260 5.126 1.00 66.31 301 PHE A N 1
ATOM 2415 C CA . PHE A 1 301 ? 16.808 -3.844 6.220 1.00 66.31 301 PHE A CA 1
ATOM 2416 C C . PHE A 1 301 ? 15.993 -4.680 7.224 1.00 66.31 301 PHE A C 1
ATOM 2418 O O . PHE A 1 301 ? 16.588 -5.227 8.157 1.00 66.31 301 PHE A O 1
ATOM 2425 N N . ALA A 1 302 ? 14.670 -4.787 7.056 1.00 57.09 302 ALA A N 1
ATOM 2426 C CA . ALA A 1 302 ? 13.790 -5.603 7.901 1.00 57.09 302 ALA A CA 1
ATOM 2427 C C . ALA A 1 302 ? 13.914 -7.104 7.573 1.00 57.09 302 ALA A C 1
ATOM 2429 O O . ALA A 1 302 ? 14.192 -7.891 8.516 1.00 57.09 302 ALA A O 1
#

Secondary structure (DSSP, 8-state):
-------HHHHHHHHHTTSTT-EEEEEEEEE-SS-EEEEEEESS---------HHHHHHHHHHTS--PPPPTT-SSEEEEEPPPEEEEETTTTEEEE---TTEEEHHHHHHHHSPSSPPGGGHHHHHHHHHHHHHHHHHHHHHHTT-HHHHHHHTT-HHHHHHHHIIIIIHHHHHHHH-HHHHGGGHHHHHHHHHHHHHHHH-GGG-EEE-S--STTSEEEESS---TTSEEEEEE--GGG-EEE-THHHHHHHHHHHHHHHHHH--THHHHHHHHHHHHH----HHHHHHHHHHHHHHHT-

InterPro domains:
  IPR002575 Aminoglycoside phosphotransferase [PF01636] (82-255)
  IPR011009 Protein kinase-like domain superfamily [SSF56112] (10-280)

Solvent-accessible surface area (backbone atoms only — not comparable to full-atom values): 16689 Å² total; per-residue (Å²): 133,86,81,86,68,78,66,58,67,63,49,54,56,58,68,24,52,93,44,81,60,21,57,79,43,77,43,78,74,50,72,62,98,85,54,72,44,66,50,71,43,58,73,49,90,83,82,81,87,86,91,78,59,66,49,52,56,49,38,48,61,46,29,72,46,87,49,65,85,75,69,94,81,61,60,53,42,55,47,43,29,47,46,42,58,62,50,71,43,76,93,76,70,44,77,42,64,56,78,65,77,66,52,34,33,42,48,58,47,44,62,73,74,32,48,64,77,37,63,72,87,50,42,66,60,30,20,50,51,16,20,42,53,17,34,39,52,43,49,49,45,62,54,46,75,71,35,65,71,60,46,64,46,32,60,67,33,54,64,35,48,50,51,52,46,44,64,65,43,57,46,54,62,53,42,33,72,74,39,45,94,77,34,54,93,44,48,72,54,55,52,49,52,42,51,49,58,56,54,55,63,73,44,57,88,77,40,37,70,32,49,64,55,44,33,42,72,32,28,34,30,60,74,60,88,88,52,74,77,39,80,38,62,30,32,51,49,76,50,75,34,32,14,63,32,58,68,38,54,35,54,10,39,32,44,29,49,24,42,45,36,26,76,78,59,49,17,51,50,18,48,34,19,35,54,18,19,50,62,28,46,46,95,73,53,72,67,45,52,52,48,21,50,55,42,24,53,49,61,79,67,107

Mean predicted aligned error: 8.87 Å

Organism: NCBI:txid451672